Protein 6SLL (pdb70)

Nearest PDB structures (foldseek):
  6sll-assembly1_B  TM=1.001E+00  e=5.882E-36  Paenibacillus sp. Y412MC10
  3d3s-assembly1_A  TM=9.593E-01  e=1.055E-19  Bordetella parapertussis 12822
  3d3s-assembly2_C  TM=9.327E-01  e=5.075E-17  Bordetella parapertussis 12822
  3d3s-assembly1_B  TM=8.999E-01  e=3.516E-17  Bordetella parapertussis 12822
  1mk4-assembly1_B  TM=7.553E-01  e=1.386E-09  Bacillus subtilis

CATH classification: 3.40.630.30

Foldseek 3Di:
DWDKDKDFAALVCLVLVLVQQVQVVPHDHDDSNVSSCCRHVVRLQKMWIDDPHHTFWIWGWHQDPVHRLEIETEDIGGHPVDPPPCPSVVRVVVSCPGPSNPNNQKYKYWDFPVNVVVVCSVVVVLVVLVWDKDKAQAAQQVVDDPPDTDGGTIMIMTGRSDDD/DFDKDKDFAALVCLVLVLVQQVPVVQDDHDDSNVSSCCRHVVRLQKMFIDDPHHTFWIWGWHQDPVHRLEIEIEDIGGHPVDPPPCPSLVRVVVSCPGPSNPNNQKYKYWDFVVNVVVVCSVVVVLVVLVWDKDKAQAAQQVNDDPDDTDGGTIMIITGRSDDDDD

Solvent-accessible surface area: 15896 Å² total

Radius of gyration: 20.1 Å; Cα contacts (8 Å, |Δi|>4): 698; chains: 2; bounding box: 49×56×55 Å

B-factor: mean 18.59, std 10.63, range [7.38, 117.19]

Secondary structure (DSSP, 8-state):
-PPPEEE---GGGHHHHHHHHHHHSSS----HHHHHHHHHHSGGG-EEEEETTEEEEEEEEEE-SS-TTEEEEEEEEE-GGGTTSSHHHHHHHHHHTSGGGTT--EEEEE--TT-HHHHHHHHHHHHHHT--EEEEEEE-GGGSPTT-----EEEEEE--S---/----EEE---GGGHHHHHHHHHHHSSS----HHHHHHHHHHSGGG-EEEEETTEEEEEEEEEE-SSSTTEEEEEEEEE-GGGTTSSHHHHHHHHHHHSGGGTT--EEEEE--TT-HHHHHHHHHHHHHHT--EEEEEEE-GGGSPTTS----EEEEEE--SS----

Sequence (330 aa):
GTEVVYRRPEARDGTRVWELIIRDTGSLDDLNSPYCYMLLGDYFNNDTCMMIAEHEGDIVGFIISAFRSPRNPETLFVWQVAVASSHRRQGIAKKAMLTGLMNQKACHGVRRFIETTVSPSSNNMASSRRLFLGYAEEKSIIPSTVTVGYGAEMFPDGTTHEEDEPLFVIGPFFNDGTEVVYRRRPEARDGTRVWELIRRDTGSLDDLNSPYCYMLLGDDYFNNDTCMMIAEHEGDIVGFISAFRSPRNPETLFVWQVAVASSSHRRQGIAKAMLTGLMNQKACHGVRRFIETTVSSPSNMMASSRRLFLGYAEEKSIIPSTVTVGYGAEMFPDGTTTHEDEPLFVIGPFFNDIG

Organism: Geobacillus sp. (strain Y412MC10) (NCBI:txid481743)

Structure (mmCIF, N/CA/C/O backbone):
data_6SLL
#
_entry.id   6SLL
#
_cell.length_a   151.048
_cell.length_b   151.048
_cell.length_c   46.172
_cell.angle_alpha   90.000
_cell.angle_beta   90.000
_cell.angle_gamma   120.000
#
_symmetry.space_group_name_H-M   'H 3'
#
loop_
_entity.id
_entity.type
_entity.pdbx_description
1 polymer 'L-2,4-diaminobutyric acid acetyltransferase'
2 non-polymer 'COENZYME A'
3 non-polymer '2,4-DIAMINOBUTYRIC ACID'
4 non-polymer 'MAGNESIUM ION'
5 water water
#
loop_
_atom_site.group_PDB
_atom_site.id
_atom_site.type_symbol
_atom_site.label_atom_id
_atom_site.label_alt_id
_atom_site.label_comp_id
_atom_site.label_asym_id
_atom_site.label_entity_id
_atom_site.label_seq_id
_atom_site.pdbx_PDB_ins_code
_atom_site.Cartn_x
_atom_site.Cartn_y
_atom_site.Cartn_z
_atom_site.occupancy
_atom_site.B_iso_or_equiv
_atom_site.auth_seq_id
_atom_site.auth_comp_id
_atom_site.auth_asym_id
_atom_site.auth_atom_id
_atom_site.pdbx_PDB_model_num
ATOM 1 N N . GLY A 1 16 ? 96.488 108.382 -31.558 1.00 56.44 6 GLY A N 1
ATOM 2 C CA . GLY A 1 16 ? 95.832 109.644 -31.081 1.00 36.54 6 GLY A CA 1
ATOM 3 C C . GLY A 1 16 ? 96.829 110.696 -30.848 1.00 46.66 6 GLY A C 1
ATOM 4 O O . GLY A 1 16 ? 98.023 110.505 -31.147 1.00 52.86 6 GLY A O 1
ATOM 5 N N . THR A 1 17 ? 96.439 111.796 -30.267 1.00 33.91 7 THR A N 1
ATOM 6 C CA . THR A 1 17 ? 97.339 112.985 -30.296 1.00 25.76 7 THR A CA 1
ATOM 7 C C . THR A 1 17 ? 98.033 112.999 -28.933 1.00 21.74 7 THR A C 1
ATOM 8 O O . THR A 1 17 ? 97.396 112.799 -27.922 1.00 26.07 7 THR A O 1
ATOM 12 N N . GLU A 1 18 ? 99.310 113.222 -28.953 1.00 23.52 8 GLU A N 1
ATOM 13 C CA . GLU A 1 18 ? 100.065 113.233 -27.734 1.00 20.99 8 GLU A CA 1
ATOM 14 C C . GLU A 1 18 ? 99.678 114.468 -26.843 1.00 18.79 8 GLU A C 1
ATOM 15 O O . GLU A 1 18 ? 99.392 115.590 -27.363 1.00 19.61 8 GLU A O 1
ATOM 21 N N . VAL A 1 19 ? 99.669 114.217 -25.563 1.00 17.80 9 VAL A N 1
ATOM 22 C CA . VAL A 1 19 ? 99.610 115.328 -24.575 1.00 16.01 9 VAL A CA 1
ATOM 23 C C . VAL A 1 19 ? 100.900 116.072 -24.678 1.00 15.15 9 VAL A C 1
ATOM 24 O O . VAL A 1 19 ? 101.963 115.509 -24.783 1.00 18.71 9 VAL A O 1
ATOM 28 N N . VAL A 1 20 ? 100.827 117.422 -24.593 1.00 15.54 10 VAL A N 1
ATOM 29 C CA . VAL A 1 20 ? 101.970 118.283 -24.634 1.00 14.66 10 VAL A CA 1
ATOM 30 C C . VAL A 1 20 ? 102.015 119.071 -23.323 1.00 13.02 10 VAL A C 1
ATOM 31 O O . VAL A 1 20 ? 101.021 119.419 -22.731 1.00 14.77 10 VAL A O 1
ATOM 35 N N . TYR A 1 21 ? 103.268 119.382 -22.965 1.00 12.85 11 TYR A N 1
ATOM 36 C CA . TYR A 1 21 ? 103.565 119.945 -21.612 1.00 12.53 11 TYR A CA 1
ATOM 37 C C . TYR A 1 21 ? 104.296 121.280 -21.772 1.00 13.15 11 TYR A C 1
ATOM 38 O O . TYR A 1 21 ? 105.153 121.367 -22.679 1.00 14.86 11 TYR A O 1
ATOM 47 N N . ARG A 1 22 ? 104.047 122.244 -20.927 1.00 11.96 12 ARG A N 1
ATOM 48 C CA . ARG A 1 22 ? 104.692 123.520 -21.007 1.00 12.61 12 ARG A CA 1
ATOM 49 C C . ARG A 1 22 ? 104.553 124.232 -19.641 1.00 12.37 12 ARG A C 1
ATOM 50 O O . ARG A 1 22 ? 103.642 123.919 -18.858 1.00 12.92 12 ARG A O 1
ATOM 58 N N . ARG A 1 23 ? 105.358 125.260 -19.413 1.00 13.28 13 ARG A N 1
ATOM 59 C CA . ARG A 1 23 ? 105.127 126.171 -18.308 1.00 13.37 13 ARG A CA 1
ATOM 60 C C . ARG A 1 23 ? 103.882 126.970 -18.509 1.00 13.84 13 ARG A C 1
ATOM 61 O O . ARG A 1 23 ? 103.612 127.410 -19.660 1.00 14.77 13 ARG A O 1
ATOM 69 N N . PRO A 1 24 ? 103.155 127.318 -17.469 1.00 12.72 14 PRO A N 1
ATOM 70 C CA . PRO A 1 24 ? 102.060 128.250 -17.622 1.00 13.11 14 PRO A CA 1
ATOM 71 C C . PRO A 1 24 ? 102.557 129.688 -17.825 1.00 12.77 14 PRO A C 1
ATOM 72 O O . PRO A 1 24 ? 103.726 129.993 -17.580 1.00 13.86 14 PRO A O 1
ATOM 76 N N . GLU A 1 25 ? 101.623 130.516 -18.242 1.00 12.05 15 GLU A N 1
ATOM 77 C CA . GLU A 1 25 ? 101.779 131.942 -18.329 1.00 12.98 15 GLU A CA 1
ATOM 78 C C . GLU A 1 25 ? 100.617 132.626 -17.609 1.00 11.78 15 GLU A C 1
ATOM 79 O O . GLU A 1 25 ? 99.610 131.989 -17.356 1.00 11.86 15 GLU A O 1
ATOM 85 N N . ALA A 1 26 ? 100.754 133.960 -17.356 1.00 12.39 16 ALA A N 1
ATOM 86 C CA . ALA A 1 26 ? 99.637 134.639 -16.700 1.00 12.18 16 ALA A CA 1
ATOM 87 C C . ALA A 1 26 ? 98.321 134.423 -17.426 1.00 11.97 16 ALA A C 1
ATOM 88 O O . ALA A 1 26 ? 97.275 134.317 -16.828 1.00 13.15 16 ALA A O 1
ATOM 90 N N . ARG A 1 27 ? 98.404 134.458 -18.781 1.00 13.07 17 ARG A N 1
ATOM 91 C CA . ARG A 1 27 ? 97.144 134.326 -19.563 1.00 15.56 17 ARG A CA 1
ATOM 92 C C . ARG A 1 27 ? 96.449 133.004 -19.425 1.00 12.64 17 ARG A C 1
ATOM 93 O O . ARG A 1 27 ? 95.322 132.928 -19.826 1.00 15.02 17 ARG A O 1
ATOM 101 N N . ASP A 1 28 ? 97.141 132.024 -18.862 1.00 11.97 18 ASP A N 1
ATOM 102 C CA . ASP A 1 28 ? 96.488 130.743 -18.599 1.00 11.60 18 ASP A CA 1
ATOM 103 C C . ASP A 1 28 ? 95.635 130.740 -17.307 1.00 11.37 18 ASP A C 1
ATOM 104 O O . ASP A 1 28 ? 95.002 129.734 -17.012 1.00 11.94 18 ASP A O 1
ATOM 109 N N . GLY A 1 29 ? 95.670 131.865 -16.554 1.00 11.71 19 GLY A N 1
ATOM 110 C CA . GLY A 1 29 ? 95.056 131.818 -15.225 1.00 11.79 19 GLY A CA 1
ATOM 111 C C . GLY A 1 29 ? 93.577 131.370 -15.246 1.00 11.53 19 GLY A C 1
ATOM 112 O O . GLY A 1 29 ? 93.208 130.549 -14.427 1.00 11.87 19 GLY A O 1
ATOM 113 N N . THR A 1 30 ? 92.780 131.939 -16.163 1.00 11.89 20 THR A N 1
ATOM 114 C CA . THR A 1 30 ? 91.353 131.561 -16.202 1.00 11.98 20 THR A CA 1
ATOM 115 C C . THR A 1 30 ? 91.206 130.101 -16.513 1.00 12.03 20 THR A C 1
ATOM 116 O O . THR A 1 30 ? 90.353 129.448 -15.881 1.00 12.81 20 THR A O 1
ATOM 120 N N . ARG A 1 31 ? 91.865 129.613 -17.546 1.00 12.53 21 ARG A N 1
ATOM 121 C CA . ARG A 1 31 ? 91.695 128.224 -17.911 1.00 12.61 21 ARG A CA 1
ATOM 122 C C . ARG A 1 31 ? 92.179 127.228 -16.834 1.00 12.03 21 ARG A C 1
ATOM 123 O O . ARG A 1 31 ? 91.582 126.151 -16.632 1.00 12.77 21 ARG A O 1
ATOM 131 N N . VAL A 1 32 ? 93.246 127.607 -16.163 1.00 10.84 22 VAL A N 1
ATOM 132 C CA . VAL A 1 32 ? 93.691 126.800 -15.004 1.00 9.99 22 VAL A CA 1
ATOM 133 C C . VAL A 1 32 ? 92.659 126.860 -13.858 1.00 10.88 22 VAL A C 1
ATOM 134 O O . VAL A 1 32 ? 92.317 125.799 -13.295 1.00 11.33 22 VAL A O 1
ATOM 138 N N . TRP A 1 33 ? 92.150 128.060 -13.581 1.00 10.28 23 TRP A N 1
ATOM 139 C CA . TRP A 1 33 ? 91.099 128.181 -12.560 1.00 10.28 23 TRP A CA 1
ATOM 140 C C . TRP A 1 33 ? 89.943 127.249 -12.885 1.00 11.18 23 TRP A C 1
ATOM 141 O O . TRP A 1 33 ? 89.371 126.572 -12.018 1.00 11.90 23 TRP A O 1
ATOM 152 N N . GLU A 1 34 ? 89.507 127.289 -14.163 1.00 11.73 24 GLU A N 1
ATOM 153 C CA . GLU A 1 34 ? 88.381 126.436 -14.555 1.00 12.99 24 GLU A CA 1
ATOM 154 C C . GLU A 1 34 ? 88.694 124.932 -14.394 1.00 13.41 24 GLU A C 1
ATOM 155 O O . GLU A 1 34 ? 87.836 124.194 -13.941 1.00 15.02 24 GLU A O 1
ATOM 161 N N . LEU A 1 35 ? 89.909 124.508 -14.709 1.00 11.88 25 LEU A N 1
ATOM 162 C CA . LEU A 1 35 ? 90.319 123.125 -14.485 1.00 12.88 25 LEU A CA 1
ATOM 163 C C . LEU A 1 35 ? 90.224 122.787 -13.037 1.00 13.41 25 LEU A C 1
ATOM 164 O O . LEU A 1 35 ? 89.636 121.746 -12.641 1.00 13.72 25 LEU A O 1
ATOM 169 N N . ILE A 1 36 ? 90.737 123.632 -12.141 1.00 12.26 26 ILE A N 1
ATOM 170 C CA A ILE A 1 36 ? 90.686 123.318 -10.733 0.50 12.48 26 ILE A CA 1
ATOM 171 C CA B ILE A 1 36 ? 90.700 123.451 -10.677 0.50 11.54 26 ILE A CA 1
ATOM 172 C C . ILE A 1 36 ? 89.244 123.326 -10.207 1.00 12.33 26 ILE A C 1
ATOM 173 O O . ILE A 1 36 ? 88.843 122.443 -9.460 1.00 13.87 26 ILE A O 1
ATOM 182 N N . ARG A 1 37 ? 88.450 124.325 -10.625 1.00 12.27 27 ARG A N 1
ATOM 183 C CA . ARG A 1 37 ? 87.042 124.393 -10.260 1.00 13.27 27 ARG A CA 1
ATOM 184 C C . ARG A 1 37 ? 86.335 123.131 -10.630 1.00 14.43 27 ARG A C 1
ATOM 185 O O . ARG A 1 37 ? 85.553 122.560 -9.840 1.00 15.77 27 ARG A O 1
ATOM 193 N N . ASP A 1 38 ? 86.582 122.675 -11.841 1.00 14.98 28 ASP A N 1
ATOM 194 C CA . ASP A 1 38 ? 85.810 121.585 -12.419 1.00 17.27 28 ASP A CA 1
ATOM 195 C C . ASP A 1 38 ? 86.105 120.281 -11.794 1.00 17.98 28 ASP A C 1
ATOM 196 O O . ASP A 1 38 ? 85.314 119.351 -11.911 1.00 20.68 28 ASP A O 1
ATOM 201 N N . THR A 1 39 ? 87.230 120.115 -11.125 1.00 16.75 29 THR A N 1
ATOM 202 C CA . THR A 1 39 ? 87.514 118.954 -10.318 1.00 18.78 29 THR A CA 1
ATOM 203 C C . THR A 1 39 ? 86.478 118.782 -9.222 1.00 18.30 29 THR A C 1
ATOM 204 O O . THR A 1 39 ? 86.246 117.644 -8.770 1.00 20.80 29 THR A O 1
ATOM 208 N N . GLY A 1 40 ? 85.941 119.890 -8.726 1.00 18.21 30 GLY A N 1
ATOM 209 C CA . GLY A 1 40 ? 85.004 119.886 -7.569 1.00 19.27 30 GLY A CA 1
ATOM 210 C C . GLY A 1 40 ? 85.604 119.403 -6.294 1.00 21.37 30 GLY A C 1
ATOM 211 O O . GLY A 1 40 ? 84.857 119.053 -5.422 1.00 25.94 30 GLY A O 1
ATOM 212 N N . SER A 1 41 ? 86.882 119.184 -6.230 1.00 18.85 31 SER A N 1
ATOM 213 C CA . SER A 1 41 ? 87.527 118.532 -5.106 1.00 18.43 31 SER A CA 1
ATOM 214 C C . SER A 1 41 ? 88.866 119.168 -4.643 1.00 19.78 31 SER A C 1
ATOM 215 O O . SER A 1 41 ? 89.574 118.530 -3.875 1.00 24.31 31 SER A O 1
ATOM 218 N N . LEU A 1 42 ? 89.353 120.176 -5.190 1.00 16.85 32 LEU A N 1
ATOM 219 C CA . LEU A 1 42 ? 90.496 120.972 -4.766 1.00 14.36 32 LEU A CA 1
ATOM 220 C C . LEU A 1 42 ? 89.929 122.201 -4.199 1.00 13.12 32 LEU A C 1
ATOM 221 O O . LEU A 1 42 ? 88.883 122.702 -4.533 1.00 17.95 32 LEU A O 1
ATOM 226 N N A ASP A 1 43 ? 90.746 122.801 -3.338 0.53 12.06 33 ASP A N 1
ATOM 227 N N B ASP A 1 43 ? 90.733 122.855 -3.355 0.47 11.68 33 ASP A N 1
ATOM 228 C CA A ASP A 1 43 ? 90.433 124.137 -2.753 0.53 11.56 33 ASP A CA 1
ATOM 229 C CA B ASP A 1 43 ? 90.297 124.163 -2.771 0.47 11.61 33 ASP A CA 1
ATOM 230 C C A ASP A 1 43 ? 90.556 125.148 -3.892 0.53 11.95 33 ASP A C 1
ATOM 231 C C B ASP A 1 43 ? 90.603 125.324 -3.693 0.47 11.98 33 ASP A C 1
ATOM 232 O O A ASP A 1 43 ? 91.624 125.277 -4.464 0.53 14.69 33 ASP A O 1
ATOM 233 O O B ASP A 1 43 ? 91.790 125.717 -3.916 0.47 11.13 33 ASP A O 1
ATOM 242 N N . LEU A 1 44 ? 89.541 125.833 -4.258 1.00 10.76 34 LEU A N 1
ATOM 243 C CA . LEU A 1 44 ? 89.625 126.694 -5.390 1.00 11.08 34 LEU A CA 1
ATOM 244 C C . LEU A 1 44 ? 90.134 128.071 -4.934 1.00 10.70 34 LEU A C 1
ATOM 245 O O . LEU A 1 44 ? 89.504 128.720 -4.076 1.00 12.71 34 LEU A O 1
ATOM 250 N N . ASN A 1 45 ? 91.204 128.564 -5.513 1.00 9.98 35 ASN A N 1
ATOM 251 C CA . ASN A 1 45 ? 91.661 129.942 -5.294 1.00 8.98 35 ASN A CA 1
ATOM 252 C C . ASN A 1 45 ? 91.075 130.879 -6.332 1.00 9.64 35 ASN A C 1
ATOM 253 O O . ASN A 1 45 ? 90.358 130.428 -7.224 1.00 10.76 35 ASN A O 1
ATOM 258 N N . SER A 1 46 ? 91.357 132.163 -6.191 1.00 9.88 36 SER A N 1
ATOM 259 C CA . SER A 1 46 ? 90.859 133.113 -7.162 1.00 10.14 36 SER A CA 1
ATOM 260 C C . SER A 1 46 ? 91.470 132.955 -8.509 1.00 9.95 36 SER A C 1
ATOM 261 O O . SER A 1 46 ? 92.643 132.499 -8.638 1.00 9.81 36 SER A O 1
ATOM 264 N N . PRO A 1 47 ? 90.836 133.403 -9.617 1.00 9.49 37 PRO A N 1
ATOM 265 C CA . PRO A 1 47 ? 91.491 133.441 -10.885 1.00 9.59 37 PRO A CA 1
ATOM 266 C C . PRO A 1 47 ? 92.811 134.225 -10.852 1.00 10.15 37 PRO A C 1
ATOM 267 O O . PRO A 1 47 ? 93.842 133.779 -11.433 1.00 9.96 37 PRO A O 1
ATOM 271 N N . TYR A 1 48 ? 92.840 135.324 -10.126 1.00 9.65 38 TYR A N 1
ATOM 272 C CA . TYR A 1 48 ? 94.035 136.114 -9.971 1.00 9.79 38 TYR A CA 1
ATOM 273 C C . TYR A 1 48 ? 95.168 135.331 -9.413 1.00 9.23 38 TYR A C 1
ATOM 274 O O . TYR A 1 48 ? 96.316 135.472 -9.853 1.00 9.92 38 TYR A O 1
ATOM 283 N N . CYS A 1 49 ? 94.914 134.453 -8.439 1.00 9.31 39 CYS A N 1
ATOM 284 C CA . CYS A 1 49 ? 95.987 133.588 -7.901 1.00 9.19 39 CYS A CA 1
ATOM 285 C C . CYS A 1 49 ? 96.634 132.817 -9.005 1.00 8.70 39 CYS A C 1
ATOM 286 O O . CYS A 1 49 ? 97.870 132.659 -9.062 1.00 9.19 39 CYS A O 1
ATOM 289 N N . TYR A 1 50 ? 95.860 132.195 -9.906 1.00 8.71 40 TYR A N 1
ATOM 290 C CA . TYR A 1 50 ? 96.447 131.379 -10.978 1.00 9.34 40 TYR A CA 1
ATOM 291 C C . TYR A 1 50 ? 97.158 132.249 -11.986 1.00 9.62 40 TYR A C 1
ATOM 292 O O . TYR A 1 50 ? 98.151 131.754 -12.571 1.00 9.92 40 TYR A O 1
ATOM 301 N N . MET A 1 51 ? 96.742 133.481 -12.188 1.00 8.92 41 MET A N 1
ATOM 302 C CA . MET A 1 51 ? 97.535 134.405 -12.997 1.00 9.56 41 MET A CA 1
ATOM 303 C C . MET A 1 51 ? 98.891 134.684 -12.375 1.00 9.52 41 MET A C 1
ATOM 304 O O . MET A 1 51 ? 99.915 134.662 -13.051 1.00 9.69 41 MET A O 1
ATOM 309 N N . LEU A 1 52 ? 98.941 134.868 -11.054 1.00 9.92 42 LEU A N 1
ATOM 310 C CA . LEU A 1 52 ? 100.212 135.099 -10.359 1.00 10.18 42 LEU A CA 1
ATOM 311 C C . LEU A 1 52 ? 101.049 133.891 -10.488 1.00 10.45 42 LEU A C 1
ATOM 312 O O . LEU A 1 52 ? 102.293 134.024 -10.654 1.00 10.88 42 LEU A O 1
ATOM 317 N N . LEU A 1 53 ? 100.541 132.701 -10.364 1.00 9.78 43 LEU A N 1
ATOM 318 C CA . LEU A 1 53 ? 101.352 131.505 -10.519 1.00 10.32 43 LEU A CA 1
ATOM 319 C C . LEU A 1 53 ? 101.960 131.448 -11.872 1.00 10.01 43 LEU A C 1
ATOM 320 O O . LEU A 1 53 ? 103.150 131.140 -12.051 1.00 12.04 43 LEU A O 1
ATOM 325 N N . GLY A 1 54 ? 101.190 131.750 -12.922 1.00 9.56 44 GLY A N 1
ATOM 326 C CA . GLY A 1 54 ? 101.710 131.781 -14.271 1.00 10.23 44 GLY A CA 1
ATOM 327 C C . GLY A 1 54 ? 102.681 132.902 -14.529 1.00 10.15 44 GLY A C 1
ATOM 328 O O . GLY A 1 54 ? 103.457 132.771 -15.476 1.00 13.28 44 GLY A O 1
ATOM 329 N N . ASP A 1 55 ? 102.625 133.971 -13.789 1.00 10.22 45 ASP A N 1
ATOM 330 C CA . ASP A 1 55 ? 103.508 135.098 -13.956 1.00 10.52 45 ASP A CA 1
ATOM 331 C C . ASP A 1 55 ? 104.777 134.947 -13.182 1.00 10.81 45 ASP A C 1
ATOM 332 O O . ASP A 1 55 ? 105.856 134.729 -13.706 1.00 16.69 45 ASP A O 1
ATOM 337 N N . TYR A 1 56 ? 104.705 134.928 -11.885 1.00 9.41 46 TYR A N 1
ATOM 338 C CA . TYR A 1 56 ? 105.843 134.945 -10.977 1.00 8.93 46 TYR A CA 1
ATOM 339 C C . TYR A 1 56 ? 106.432 133.567 -10.687 1.00 9.29 46 TYR A C 1
ATOM 340 O O . TYR A 1 56 ? 107.635 133.507 -10.356 1.00 10.22 46 TYR A O 1
ATOM 349 N N . PHE A 1 57 ? 105.614 132.522 -10.709 1.00 8.75 47 PHE A N 1
ATOM 350 C CA . PHE A 1 57 ? 106.034 131.163 -10.278 1.00 8.93 47 PHE A CA 1
ATOM 351 C C . PHE A 1 57 ? 106.161 130.198 -11.405 1.00 8.87 47 PHE A C 1
ATOM 352 O O . PHE A 1 57 ? 106.273 129.003 -11.171 1.00 10.42 47 PHE A O 1
ATOM 360 N N . ASN A 1 58 ? 106.132 130.659 -12.682 1.00 9.70 48 ASN A N 1
ATOM 361 C CA A ASN A 1 58 ? 105.935 129.706 -13.782 0.50 10.62 48 ASN A CA 1
ATOM 362 C CA B ASN A 1 58 ? 105.904 129.658 -13.732 0.50 10.78 48 ASN A CA 1
ATOM 363 C C . ASN A 1 58 ? 107.063 128.723 -13.936 1.00 10.50 48 ASN A C 1
ATOM 364 O O . ASN A 1 58 ? 106.863 127.608 -14.434 1.00 11.79 48 ASN A O 1
ATOM 373 N N . ASP A 1 59 ? 108.252 129.097 -13.470 1.00 9.85 49 ASP A N 1
ATOM 374 C CA . ASP A 1 59 ? 109.372 128.211 -13.608 1.00 11.14 49 ASP A CA 1
ATOM 375 C C . ASP A 1 59 ? 109.269 126.952 -12.824 1.00 10.34 49 ASP A C 1
ATOM 376 O O . ASP A 1 59 ? 109.919 125.960 -13.161 1.00 12.07 49 ASP A O 1
ATOM 381 N N . THR A 1 60 ? 108.390 126.917 -11.811 1.00 9.47 50 THR A N 1
ATOM 382 C CA . THR A 1 60 ? 108.131 125.761 -10.971 1.00 9.87 50 THR A CA 1
ATOM 383 C C . THR A 1 60 ? 106.693 125.275 -11.067 1.00 9.47 50 THR A C 1
ATOM 384 O O . THR A 1 60 ? 106.236 124.578 -10.176 1.00 10.71 50 THR A O 1
ATOM 388 N N . CYS A 1 61 ? 106.030 125.583 -12.193 1.00 9.90 51 CYS A N 1
ATOM 389 C CA . CYS A 1 61 ? 104.697 125.067 -12.456 1.00 9.53 51 CYS A CA 1
ATOM 390 C C . CYS A 1 61 ? 104.618 124.355 -13.799 1.00 10.03 51 CYS A C 1
ATOM 391 O O . CYS A 1 61 ? 105.617 124.429 -14.575 1.00 11.26 51 CYS A O 1
ATOM 394 N N A MET A 1 62 ? 103.464 123.849 -14.144 0.50 9.63 52 MET A N 1
ATOM 395 N N B MET A 1 62 ? 103.616 123.536 -14.039 0.50 8.65 52 MET A N 1
ATOM 396 C CA A MET A 1 62 ? 103.341 123.145 -15.404 0.50 10.79 52 MET A CA 1
ATOM 397 C CA B MET A 1 62 ? 103.486 122.706 -15.256 0.50 9.37 52 MET A CA 1
ATOM 398 C C A MET A 1 62 ? 101.929 122.951 -15.759 0.50 9.71 52 MET A C 1
ATOM 399 C C B MET A 1 62 ? 102.024 122.787 -15.742 0.50 9.36 52 MET A C 1
ATOM 400 O O A MET A 1 62 ? 101.048 122.826 -14.935 0.50 11.29 52 MET A O 1
ATOM 401 O O B MET A 1 62 ? 101.136 122.759 -14.926 0.50 10.96 52 MET A O 1
ATOM 410 N N . ILE A 1 63 ? 101.803 122.877 -17.073 1.00 11.60 53 ILE A N 1
ATOM 411 C CA . ILE A 1 63 ? 100.503 122.585 -17.733 1.00 11.13 53 ILE A CA 1
ATOM 412 C C . ILE A 1 63 ? 100.661 121.402 -18.697 1.00 11.60 53 ILE A C 1
ATOM 413 O O . ILE A 1 63 ? 101.723 121.213 -19.302 1.00 12.49 53 ILE A O 1
ATOM 418 N N . ALA A 1 64 ? 99.583 120.634 -18.747 1.00 10.85 54 ALA A N 1
ATOM 419 C CA . ALA A 1 64 ? 99.408 119.631 -19.793 1.00 11.62 54 ALA A CA 1
ATOM 420 C C . ALA A 1 64 ? 98.190 119.998 -20.589 1.00 11.83 54 ALA A C 1
ATOM 421 O O . ALA A 1 64 ? 97.135 120.350 -20.095 1.00 12.73 54 ALA A O 1
ATOM 423 N N . GLU A 1 65 ? 98.355 119.826 -21.931 1.00 12.21 55 GLU A N 1
ATOM 424 C CA . GLU A 1 65 ? 97.277 120.115 -22.900 1.00 13.53 55 GLU A CA 1
ATOM 425 C C . GLU A 1 65 ? 97.088 118.927 -23.884 1.00 13.59 55 GLU A C 1
ATOM 426 O O . GLU A 1 65 ? 98.066 118.247 -24.211 1.00 15.34 55 GLU A O 1
ATOM 432 N N . HIS A 1 66 ? 95.840 118.778 -24.235 1.00 14.58 56 HIS A N 1
ATOM 433 C CA . HIS A 1 66 ? 95.531 117.700 -25.258 1.00 15.81 56 HIS A CA 1
ATOM 434 C C . HIS A 1 66 ? 94.503 118.289 -26.144 1.00 15.35 56 HIS A C 1
ATOM 435 O O . HIS A 1 66 ? 93.402 118.746 -25.736 1.00 16.03 56 HIS A O 1
ATOM 442 N N . GLU A 1 67 ? 94.802 118.276 -27.471 1.00 15.24 57 GLU A N 1
ATOM 443 C CA . GLU A 1 67 ? 93.925 118.747 -28.510 1.00 16.91 57 GLU A CA 1
ATOM 444 C C . GLU A 1 67 ? 93.302 120.172 -28.167 1.00 17.71 57 GLU A C 1
ATOM 445 O O . GLU A 1 67 ? 92.172 120.420 -28.371 1.00 20.04 57 GLU A O 1
ATOM 451 N N . GLY A 1 68 ? 94.164 120.987 -27.605 1.00 17.10 58 GLY A N 1
ATOM 452 C CA . GLY A 1 68 ? 93.918 122.354 -27.347 1.00 20.25 58 GLY A CA 1
ATOM 453 C C . GLY A 1 68 ? 93.331 122.591 -26.048 1.00 20.29 58 GLY A C 1
ATOM 454 O O . GLY A 1 68 ? 93.071 123.762 -25.723 1.00 27.09 58 GLY A O 1
ATOM 455 N N . ASP A 1 69 ? 92.981 121.604 -25.250 1.00 17.69 59 ASP A N 1
ATOM 456 C CA . ASP A 1 69 ? 92.388 121.828 -23.949 1.00 18.02 59 ASP A CA 1
ATOM 457 C C . ASP A 1 69 ? 93.448 121.659 -22.850 1.00 14.58 59 ASP A C 1
ATOM 458 O O . ASP A 1 69 ? 94.245 120.724 -22.940 1.00 15.30 59 ASP A O 1
ATOM 463 N N . ILE A 1 70 ? 93.405 122.487 -21.826 1.00 15.26 60 ILE A N 1
ATOM 464 C CA . ILE A 1 70 ? 94.241 122.257 -20.623 1.00 14.44 60 ILE A CA 1
ATOM 465 C C . ILE A 1 70 ? 93.648 121.052 -19.918 1.00 14.84 60 ILE A C 1
ATOM 466 O O . ILE A 1 70 ? 92.453 121.070 -19.555 1.00 19.19 60 ILE A O 1
ATOM 471 N N . VAL A 1 71 ? 94.406 120.002 -19.723 1.00 13.44 61 VAL A N 1
ATOM 472 C CA . VAL A 1 71 ? 93.968 118.762 -19.031 1.00 13.56 61 VAL A CA 1
ATOM 473 C C . VAL A 1 71 ? 94.761 118.518 -17.766 1.00 13.49 61 VAL A C 1
ATOM 474 O O . VAL A 1 71 ? 94.393 117.595 -17.037 1.00 14.58 61 VAL A O 1
ATOM 478 N N . GLY A 1 72 ? 95.840 119.269 -17.495 1.00 12.00 62 GLY A N 1
ATOM 479 C CA . GLY A 1 72 ? 96.604 119.069 -16.260 1.00 11.27 62 GLY A CA 1
ATOM 480 C C . GLY A 1 72 ? 97.275 120.310 -15.819 1.00 10.32 62 GLY A C 1
ATOM 481 O O . GLY A 1 72 ? 97.638 121.164 -16.666 1.00 11.35 62 GLY A O 1
ATOM 482 N N . PHE A 1 73 ? 97.517 120.416 -14.515 1.00 10.15 63 PHE A N 1
ATOM 483 C CA . PHE A 1 73 ? 98.230 121.560 -13.940 1.00 9.77 63 PHE A CA 1
ATOM 484 C C . PHE A 1 73 ? 98.932 121.107 -12.687 1.00 9.12 63 PHE A C 1
ATOM 485 O O . PHE A 1 73 ? 98.361 120.347 -11.895 1.00 9.99 63 PHE A O 1
ATOM 493 N N A ILE A 1 74 ? 100.077 121.734 -12.403 0.37 8.28 64 ILE A N 1
ATOM 494 N N B ILE A 1 74 ? 100.196 121.517 -12.491 0.63 9.16 64 ILE A N 1
ATOM 495 C CA A ILE A 1 74 ? 100.797 121.470 -11.136 0.37 8.68 64 ILE A CA 1
ATOM 496 C CA B ILE A 1 74 ? 100.806 121.560 -11.154 0.63 9.36 64 ILE A CA 1
ATOM 497 C C A ILE A 1 74 ? 101.396 122.793 -10.760 0.37 8.75 64 ILE A C 1
ATOM 498 C C B ILE A 1 74 ? 101.199 122.974 -10.832 0.63 9.14 64 ILE A C 1
ATOM 499 O O A ILE A 1 74 ? 102.155 123.367 -11.568 0.37 7.56 64 ILE A O 1
ATOM 500 O O B ILE A 1 74 ? 101.826 123.704 -11.622 0.63 9.41 64 ILE A O 1
ATOM 509 N N . SER A 1 75 ? 100.953 123.332 -9.591 1.00 9.36 65 SER A N 1
ATOM 510 C CA . SER A 1 75 ? 101.583 124.526 -8.984 1.00 9.55 65 SER A CA 1
ATOM 511 C C . SER A 1 75 ? 102.604 124.114 -7.916 1.00 9.11 65 SER A C 1
ATOM 512 O O . SER A 1 75 ? 102.320 123.219 -7.086 1.00 9.69 65 SER A O 1
ATOM 515 N N . ALA A 1 76 ? 103.725 124.803 -7.890 1.00 8.02 66 ALA A N 1
ATOM 516 C CA . ALA A 1 76 ? 104.754 124.537 -6.901 1.00 8.65 66 ALA A CA 1
ATOM 517 C C . ALA A 1 76 ? 105.638 125.773 -6.801 1.00 8.45 66 ALA A C 1
ATOM 518 O O . ALA A 1 76 ? 105.616 126.648 -7.659 1.00 9.10 66 ALA A O 1
ATOM 520 N N . PHE A 1 77 ? 106.401 125.829 -5.706 1.00 8.68 67 PHE A N 1
ATOM 521 C CA . PHE A 1 77 ? 107.382 126.880 -5.490 1.00 8.92 67 PHE A CA 1
ATOM 522 C C . PHE A 1 77 ? 108.454 126.406 -4.621 1.00 8.78 67 PHE A C 1
ATOM 523 O O . PHE A 1 77 ? 108.238 125.506 -3.779 1.00 9.67 67 PHE A O 1
ATOM 531 N N . ARG A 1 78 ? 109.657 126.937 -4.752 1.00 9.55 68 ARG A N 1
ATOM 532 C CA . ARG A 1 78 ? 110.708 126.617 -3.797 1.00 9.65 68 ARG A CA 1
ATOM 533 C C . ARG A 1 78 ? 110.500 127.433 -2.541 1.00 9.73 68 ARG A C 1
ATOM 534 O O . ARG A 1 78 ? 110.209 128.613 -2.578 1.00 11.62 68 ARG A O 1
ATOM 542 N N . SER A 1 79 ? 110.577 126.791 -1.374 1.00 9.75 69 SER A N 1
ATOM 543 C CA . SER A 1 79 ? 110.315 127.460 -0.097 1.00 9.72 69 SER A CA 1
ATOM 544 C C . SER A 1 79 ? 111.247 128.635 0.072 1.00 10.23 69 SER A C 1
ATOM 545 O O . SER A 1 79 ? 112.466 128.407 0.059 1.00 11.28 69 SER A O 1
ATOM 548 N N . PRO A 1 80 ? 110.767 129.834 0.304 1.00 10.01 70 PRO A N 1
ATOM 549 C CA . PRO A 1 80 ? 111.688 130.975 0.431 1.00 11.66 70 PRO A CA 1
ATOM 550 C C . PRO A 1 80 ? 112.719 130.787 1.493 1.00 12.79 70 PRO A C 1
ATOM 551 O O . PRO A 1 80 ? 113.915 131.099 1.220 1.00 16.27 70 PRO A O 1
ATOM 555 N N . ARG A 1 81 ? 112.412 130.295 2.654 1.00 12.86 71 ARG A N 1
ATOM 556 C CA . ARG A 1 81 ? 113.421 130.086 3.772 1.00 14.73 71 ARG A CA 1
ATOM 557 C C . ARG A 1 81 ? 114.304 128.921 3.527 1.00 15.57 71 ARG A C 1
ATOM 558 O O . ARG A 1 81 ? 115.396 128.867 4.055 1.00 18.18 71 ARG A O 1
ATOM 566 N N . ASN A 1 82 ? 113.810 127.949 2.811 1.00 15.24 72 ASN A N 1
ATOM 567 C CA . ASN A 1 82 ? 114.455 126.620 2.719 1.00 15.31 72 ASN A CA 1
ATOM 568 C C . ASN A 1 82 ? 114.401 126.166 1.251 1.00 13.25 72 ASN A C 1
ATOM 569 O O . ASN A 1 82 ? 113.647 125.319 0.859 1.00 12.58 72 ASN A O 1
ATOM 574 N N . PRO A 1 83 ? 115.219 126.856 0.422 1.00 14.30 73 PRO A N 1
ATOM 575 C CA . PRO A 1 83 ? 115.068 126.696 -0.991 1.00 15.30 73 PRO A CA 1
ATOM 576 C C . PRO A 1 83 ? 115.411 125.303 -1.606 1.00 13.30 73 PRO A C 1
ATOM 577 O O . PRO A 1 83 ? 115.106 125.046 -2.748 1.00 15.05 73 PRO A O 1
ATOM 581 N N . GLU A 1 84 ? 116.010 124.442 -0.801 1.00 13.10 74 GLU A N 1
ATOM 582 C CA . GLU A 1 84 ? 116.169 123.084 -1.181 1.00 13.52 74 GLU A CA 1
ATOM 583 C C . GLU A 1 84 ? 114.871 122.280 -1.142 1.00 12.01 74 GLU A C 1
ATOM 584 O O . GLU A 1 84 ? 114.850 121.115 -1.624 1.00 12.20 74 GLU A O 1
ATOM 590 N N . THR A 1 85 ? 113.820 122.863 -0.600 1.00 10.42 75 THR A N 1
ATOM 591 C CA . THR A 1 85 ? 112.511 122.212 -0.604 1.00 10.76 75 THR A CA 1
ATOM 592 C C . THR A 1 85 ? 111.595 122.835 -1.657 1.00 9.52 75 THR A C 1
ATOM 593 O O . THR A 1 85 ? 111.400 124.040 -1.693 1.00 10.79 75 THR A O 1
ATOM 597 N N . LEU A 1 86 ? 111.040 121.933 -2.503 1.00 10.01 76 LEU A N 1
ATOM 598 C CA . LEU A 1 86 ? 109.953 122.330 -3.434 1.00 9.30 76 LEU A CA 1
ATOM 599 C C . LEU A 1 86 ? 108.628 121.998 -2.766 1.00 9.45 76 LEU A C 1
ATOM 600 O O . LEU A 1 86 ? 108.417 120.814 -2.476 1.00 10.06 76 LEU A O 1
ATOM 605 N N . PHE A 1 87 ? 107.774 122.983 -2.560 1.00 8.79 77 PHE A N 1
ATOM 606 C CA . PHE A 1 87 ? 106.442 122.737 -2.098 1.00 8.84 77 PHE A CA 1
ATOM 607 C C . PHE A 1 87 ? 105.532 122.593 -3.314 1.00 8.59 77 PHE A C 1
ATOM 608 O O . PHE A 1 87 ? 105.431 123.490 -4.134 1.00 9.21 77 PHE A O 1
ATOM 616 N N . VAL A 1 88 ? 104.840 121.432 -3.397 1.00 8.19 78 VAL A N 1
ATOM 617 C CA . VAL A 1 88 ? 103.845 121.181 -4.434 1.00 8.77 78 VAL A CA 1
ATOM 618 C C . VAL A 1 88 ? 102.476 121.501 -3.877 1.00 8.61 78 VAL A C 1
ATOM 619 O O . VAL A 1 88 ? 102.081 120.897 -2.850 1.00 9.17 78 VAL A O 1
ATOM 623 N N . TRP A 1 89 ? 101.849 122.499 -4.420 1.00 8.45 79 TRP A N 1
ATOM 624 C CA . TRP A 1 89 ? 100.595 123.032 -3.925 1.00 8.82 79 TRP A CA 1
ATOM 625 C C . TRP A 1 89 ? 99.383 122.304 -4.454 1.00 9.03 79 TRP A C 1
ATOM 626 O O . TRP A 1 89 ? 98.684 121.640 -3.676 1.00 11.84 79 TRP A O 1
ATOM 637 N N . GLN A 1 90 ? 99.097 122.416 -5.756 1.00 8.51 80 GLN A N 1
ATOM 638 C CA . GLN A 1 90 ? 97.955 121.741 -6.336 1.00 8.63 80 GLN A CA 1
ATOM 639 C C . GLN A 1 90 ? 98.372 120.919 -7.540 1.00 9.62 80 GLN A C 1
AT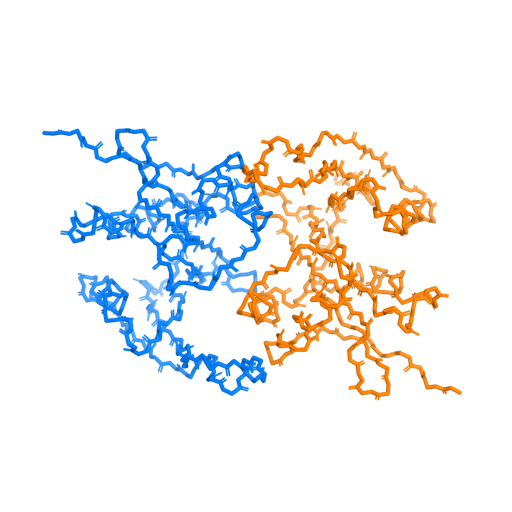OM 640 O O . GLN A 1 90 ? 99.177 121.392 -8.392 1.00 10.64 80 GLN A O 1
ATOM 646 N N . VAL A 1 91 ? 97.822 119.736 -7.677 1.00 9.34 81 VAL A N 1
ATOM 647 C CA . VAL A 1 91 ? 97.952 118.895 -8.852 1.00 9.68 81 VAL A CA 1
ATOM 648 C C . VAL A 1 91 ? 96.559 118.509 -9.332 1.00 10.18 81 VAL A C 1
ATOM 649 O O . VAL A 1 91 ? 95.762 118.007 -8.524 1.00 11.51 81 VAL A O 1
ATOM 653 N N . ALA A 1 92 ? 96.251 118.812 -10.588 1.00 10.29 82 ALA A N 1
ATOM 654 C CA . ALA A 1 92 ? 94.913 118.519 -11.120 1.00 11.24 82 ALA A CA 1
ATOM 655 C C . ALA A 1 92 ? 95.023 117.924 -12.472 1.00 11.01 82 ALA A C 1
ATOM 656 O O . ALA A 1 92 ? 95.795 118.456 -13.325 1.00 10.94 82 ALA A O 1
ATOM 658 N N . VAL A 1 93 ? 94.248 116.881 -12.768 1.00 11.17 83 VAL A N 1
ATOM 659 C CA . VAL A 1 93 ? 94.089 116.310 -14.114 1.00 11.20 83 VAL A CA 1
ATOM 660 C C . VAL A 1 93 ? 92.638 116.183 -14.381 1.00 13.28 83 VAL A C 1
ATOM 661 O O . VAL A 1 93 ? 91.836 115.737 -13.499 1.00 14.71 83 VAL A O 1
ATOM 665 N N . ALA A 1 94 ? 92.198 116.706 -15.524 1.00 13.93 84 ALA A N 1
ATOM 666 C CA . ALA A 1 94 ? 90.744 116.637 -15.917 1.00 15.60 84 ALA A CA 1
ATOM 667 C C . ALA A 1 94 ? 90.278 115.166 -15.875 1.00 14.45 84 ALA A C 1
ATOM 668 O O . ALA A 1 94 ? 90.980 114.239 -16.261 1.00 16.31 84 ALA A O 1
ATOM 670 N N . SER A 1 95 ? 89.066 115.012 -15.399 1.00 19.03 85 SER A N 1
ATOM 671 C CA . SER A 1 95 ? 88.485 113.667 -15.273 1.00 22.23 85 SER A CA 1
ATOM 672 C C . SER A 1 95 ? 88.544 112.781 -16.549 1.00 19.58 85 SER A C 1
ATOM 673 O O . SER A 1 95 ? 88.853 111.649 -16.437 1.00 25.30 85 SER A O 1
ATOM 676 N N . SER A 1 96 ? 88.508 113.486 -17.685 1.00 23.84 86 SER A N 1
ATOM 677 C CA . SER A 1 96 ? 88.619 112.920 -19.086 1.00 25.18 86 SER A CA 1
ATOM 678 C C . SER A 1 96 ? 89.901 112.236 -19.415 1.00 23.22 86 SER A C 1
ATOM 679 O O . SER A 1 96 ? 89.986 111.408 -20.328 1.00 28.20 86 SER A O 1
ATOM 682 N N . HIS A 1 97 ? 90.895 112.657 -18.664 1.00 19.49 87 HIS A N 1
ATOM 683 C CA . HIS A 1 97 ? 92.260 112.331 -18.946 1.00 20.54 87 HIS A CA 1
ATOM 684 C C . HIS A 1 97 ? 93.021 111.689 -17.808 1.00 14.79 87 HIS A C 1
ATOM 685 O O . HIS A 1 97 ? 94.207 111.480 -17.870 1.00 16.43 87 HIS A O 1
ATOM 692 N N . ARG A 1 98 ? 92.268 111.194 -16.781 1.00 17.65 88 ARG A N 1
ATOM 693 C CA . ARG A 1 98 ? 92.896 110.568 -15.646 1.00 16.16 88 ARG A CA 1
ATOM 694 C C . ARG A 1 98 ? 93.373 109.139 -15.876 1.00 17.47 88 ARG A C 1
ATOM 695 O O . ARG A 1 98 ? 92.850 108.467 -16.854 1.00 21.28 88 ARG A O 1
ATOM 703 N N . ARG A 1 99 ? 94.337 108.693 -15.150 1.00 16.53 89 ARG A N 1
ATOM 704 C CA . ARG A 1 99 ? 94.863 107.346 -15.200 1.00 17.03 89 ARG A CA 1
ATOM 705 C C . ARG A 1 99 ? 95.534 107.017 -16.505 1.00 19.15 89 ARG A C 1
ATOM 706 O O . ARG A 1 99 ? 95.571 105.884 -16.982 1.00 20.95 89 ARG A O 1
ATOM 714 N N . GLN A 1 100 ? 96.180 108.034 -17.078 1.00 16.38 90 GLN A N 1
ATOM 715 C CA . GLN A 1 100 ? 97.014 107.948 -18.267 1.00 18.43 90 GLN A CA 1
ATOM 716 C C . GLN A 1 100 ? 98.503 108.331 -18.006 1.00 16.25 90 GLN A C 1
ATOM 717 O O . GLN A 1 100 ? 99.248 108.489 -18.960 1.00 19.09 90 GLN A O 1
ATOM 723 N N . GLY A 1 101 ? 98.822 108.648 -16.764 1.00 15.42 91 GLY A N 1
ATOM 724 C CA . GLY A 1 101 ? 100.161 108.994 -16.420 1.00 15.74 91 GLY A CA 1
ATOM 725 C C . GLY A 1 101 ? 100.460 110.539 -16.587 1.00 13.13 91 GLY A C 1
ATOM 726 O O . GLY A 1 101 ? 101.599 110.868 -16.472 1.00 14.20 91 GLY A O 1
ATOM 727 N N . ILE A 1 102 ? 99.391 111.298 -16.754 1.00 13.37 92 ILE A N 1
ATOM 728 C CA . ILE A 1 102 ? 99.679 112.764 -16.948 1.00 13.03 92 ILE A CA 1
ATOM 729 C C . ILE A 1 102 ? 100.221 113.390 -15.689 1.00 11.08 92 ILE A C 1
ATOM 730 O O . ILE A 1 102 ? 101.185 114.169 -15.727 1.00 11.81 92 ILE A O 1
ATOM 735 N N . ALA A 1 103 ? 99.638 113.077 -14.501 1.00 11.67 93 ALA A N 1
ATOM 736 C CA . ALA A 1 103 ? 100.198 113.633 -13.293 1.00 11.16 93 ALA A CA 1
ATOM 737 C C . ALA A 1 103 ? 101.635 113.216 -13.051 1.00 11.70 93 ALA A C 1
ATOM 738 O O . ALA A 1 103 ? 102.494 114.044 -12.697 1.00 11.68 93 ALA A O 1
ATOM 740 N N . LYS A 1 104 ? 101.928 111.928 -13.276 1.00 12.21 94 LYS A N 1
ATOM 741 C CA A LYS A 1 104 ? 103.347 111.456 -13.129 0.50 13.41 94 LYS A CA 1
ATOM 742 C CA B LYS A 1 104 ? 103.273 111.450 -13.128 0.50 14.04 94 LYS A CA 1
ATOM 743 C C . LYS A 1 104 ? 104.246 112.183 -14.083 1.00 11.83 94 LYS A C 1
ATOM 744 O O . LYS A 1 104 ? 105.393 112.526 -13.713 1.00 13.33 94 LYS A O 1
ATOM 755 N N . ALA A 1 105 ? 103.790 112.384 -15.334 1.00 12.37 95 ALA A N 1
ATOM 756 C CA . ALA A 1 105 ? 104.602 113.040 -16.331 1.00 12.01 95 ALA A CA 1
ATOM 757 C C . ALA A 1 105 ? 104.838 114.507 -15.967 1.00 12.17 95 ALA A C 1
ATOM 758 O O . ALA A 1 105 ? 105.936 115.048 -16.100 1.00 12.73 95 ALA A O 1
ATOM 760 N N . MET A 1 106 ? 103.787 115.156 -15.444 1.00 12.00 96 MET A N 1
ATOM 761 C CA . MET A 1 106 ? 103.959 116.542 -15.008 1.00 12.45 96 MET A CA 1
ATOM 762 C C . MET A 1 106 ? 104.947 116.652 -13.840 1.00 11.68 96 MET A C 1
ATOM 763 O O . MET A 1 106 ? 105.812 117.548 -13.809 1.00 12.67 96 MET A O 1
ATOM 768 N N . LEU A 1 107 ? 104.854 115.724 -12.870 1.00 12.15 97 LEU A N 1
ATOM 769 C CA . LEU A 1 107 ? 105.706 115.792 -11.705 1.00 11.50 97 LEU A CA 1
ATOM 770 C C . LEU A 1 107 ? 107.147 115.499 -12.057 1.00 11.92 97 LEU A C 1
ATOM 771 O O . LEU A 1 107 ? 108.069 116.203 -11.675 1.00 12.15 97 LEU A O 1
ATOM 776 N N . THR A 1 108 ? 107.409 114.381 -12.809 1.00 12.72 98 THR A N 1
ATOM 777 C CA . THR A 1 108 ? 108.768 114.083 -13.159 1.00 13.41 98 THR A CA 1
ATOM 778 C C . THR A 1 108 ? 109.356 115.154 -14.103 1.00 12.18 98 THR A C 1
ATOM 779 O O . THR A 1 108 ? 110.512 115.514 -13.996 1.00 13.32 98 THR A O 1
ATOM 783 N N . GLY A 1 109 ? 108.526 115.664 -15.003 1.00 12.85 99 GLY A N 1
ATOM 784 C CA . GLY A 1 109 ? 108.992 116.768 -15.833 1.00 13.76 99 GLY A CA 1
ATOM 785 C C . GLY A 1 109 ? 109.358 117.979 -15.057 1.00 12.53 99 GLY A C 1
ATOM 786 O O . GLY A 1 109 ? 110.427 118.555 -15.251 1.00 13.24 99 GLY A O 1
ATOM 787 N N . LEU A 1 110 ? 108.501 118.350 -14.071 1.00 11.98 100 LEU A N 1
ATOM 788 C CA . LEU A 1 110 ? 108.746 119.467 -13.248 1.00 10.88 100 LEU A CA 1
ATOM 789 C C . LEU A 1 110 ? 110.069 119.303 -12.482 1.00 11.33 100 LEU A C 1
ATOM 790 O O . LEU A 1 110 ? 110.918 120.244 -12.443 1.00 11.51 100 LEU A O 1
ATOM 795 N N . MET A 1 111 ? 110.283 118.138 -11.910 1.00 10.95 101 MET A N 1
ATOM 796 C CA . MET A 1 111 ? 111.442 117.989 -11.054 1.00 11.18 101 MET A CA 1
ATOM 797 C C . MET A 1 111 ? 112.707 118.037 -11.846 1.00 11.91 101 MET A C 1
ATOM 798 O O . MET A 1 111 ? 113.792 118.328 -11.328 1.00 14.74 101 MET A O 1
ATOM 803 N N . ASN A 1 112 ? 112.665 117.764 -13.157 1.00 11.54 102 ASN A N 1
ATOM 804 C CA . ASN A 1 112 ? 113.821 117.821 -14.077 1.00 12.03 102 ASN A CA 1
ATOM 805 C C . ASN A 1 112 ? 114.028 119.152 -14.720 1.00 12.16 102 ASN A C 1
ATOM 806 O O . ASN A 1 112 ? 114.950 119.262 -15.501 1.00 13.81 102 ASN A O 1
ATOM 811 N N . GLN A 1 113 ? 113.204 120.156 -14.410 1.00 11.85 103 GLN A N 1
ATOM 812 C CA . GLN A 1 113 ? 113.396 121.496 -14.961 1.00 13.52 103 GLN A CA 1
ATOM 813 C C . GLN A 1 113 ? 114.555 122.220 -14.293 1.00 13.43 103 GLN A C 1
ATOM 814 O O . GLN A 1 113 ? 114.877 121.942 -13.127 1.00 12.61 103 GLN A O 1
ATOM 820 N N . LYS A 1 114 ? 115.158 123.144 -15.016 1.00 16.10 104 LYS A N 1
ATOM 821 C CA . LYS A 1 114 ? 116.305 123.899 -14.499 1.00 16.36 104 LYS A CA 1
ATOM 822 C C . LYS A 1 114 ? 116.009 124.497 -13.188 1.00 14.25 104 LYS A C 1
ATOM 823 O O . LYS A 1 114 ? 116.877 124.526 -12.344 1.00 14.93 104 LYS A O 1
ATOM 829 N N . ALA A 1 115 ? 114.798 125.112 -12.997 1.00 14.89 105 ALA A N 1
ATOM 830 C CA . ALA A 1 115 ? 114.518 125.807 -11.811 1.00 16.63 105 ALA A CA 1
ATOM 831 C C . ALA A 1 115 ? 114.443 124.889 -10.631 1.00 14.21 105 ALA A C 1
ATOM 832 O O . ALA A 1 115 ? 114.453 125.368 -9.510 1.00 17.09 105 ALA A O 1
ATOM 834 N N . CYS A 1 116 ? 114.426 123.555 -10.813 1.00 13.06 106 CYS A N 1
ATOM 835 C CA . CYS A 1 116 ? 114.395 122.601 -9.753 1.00 12.25 106 CYS A CA 1
ATOM 836 C C . CYS A 1 116 ? 115.750 121.901 -9.517 1.00 12.82 106 CYS A C 1
ATOM 837 O O . CYS A 1 116 ? 115.859 120.989 -8.707 1.00 13.26 106 CYS A O 1
ATOM 840 N N . HIS A 1 117 ? 116.808 122.389 -10.185 1.00 12.99 107 HIS A N 1
ATOM 841 C CA . HIS A 1 117 ? 118.137 121.818 -9.914 1.00 13.19 107 HIS A CA 1
ATOM 842 C C . HIS A 1 117 ? 118.458 122.151 -8.474 1.00 14.26 107 HIS A C 1
ATOM 843 O O . HIS A 1 117 ? 118.294 123.248 -7.980 1.00 15.59 107 HIS A O 1
ATOM 850 N N . GLY A 1 118 ? 118.991 121.108 -7.806 1.00 13.79 108 GLY A N 1
ATOM 851 C CA . GLY A 1 118 ? 119.362 121.330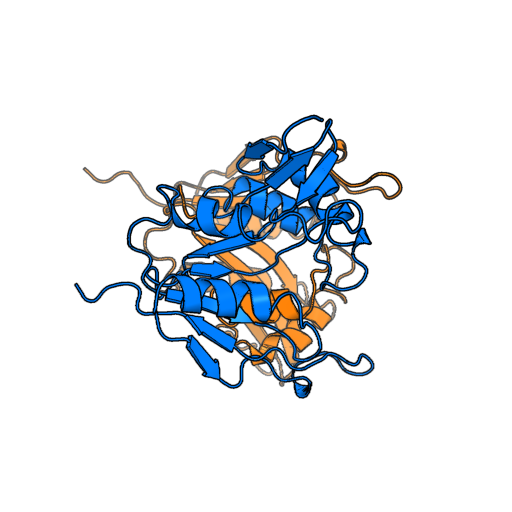 -6.394 1.00 15.79 108 GLY A CA 1
ATOM 852 C C . GLY A 1 118 ? 118.229 121.114 -5.420 1.00 14.00 108 GLY A C 1
ATOM 853 O O . GLY A 1 118 ? 118.521 121.134 -4.193 1.00 15.37 108 GLY A O 1
ATOM 854 N N . VAL A 1 119 ? 117.024 120.835 -5.829 1.00 13.09 109 VAL A N 1
ATOM 855 C CA . VAL A 1 119 ? 115.972 120.516 -4.886 1.00 12.45 109 VAL A CA 1
ATOM 856 C C . VAL A 1 119 ? 116.297 119.165 -4.250 1.00 12.58 109 VAL A C 1
ATOM 857 O O . VAL A 1 119 ? 116.577 118.182 -4.947 1.00 14.34 109 VAL A O 1
ATOM 861 N N A ARG A 1 120 ? 116.240 119.098 -2.929 0.64 11.06 110 ARG A N 1
ATOM 862 N N B ARG A 1 120 ? 116.267 119.147 -2.924 0.36 11.95 110 ARG A N 1
ATOM 863 C CA A ARG A 1 120 ? 116.490 117.900 -2.188 0.64 12.16 110 ARG A CA 1
ATOM 864 C CA B ARG A 1 120 ? 116.554 118.011 -2.139 0.36 12.77 110 ARG A CA 1
ATOM 865 C C A ARG A 1 120 ? 115.274 117.275 -1.563 0.64 11.05 110 ARG A C 1
ATOM 866 C C B ARG A 1 120 ? 115.333 117.315 -1.509 0.36 10.96 110 ARG A C 1
ATOM 867 O O A ARG A 1 120 ? 115.332 116.111 -1.133 0.64 11.26 110 ARG A O 1
ATOM 868 O O B ARG A 1 120 ? 115.460 116.147 -1.075 0.36 11.03 110 ARG A O 1
ATOM 883 N N . PHE A 1 121 ? 114.180 118.021 -1.428 1.00 10.88 111 PHE A N 1
ATOM 884 C CA . PHE A 1 121 ? 112.967 117.521 -0.824 1.00 10.71 111 PHE A CA 1
ATOM 885 C C . PHE A 1 121 ? 111.791 118.057 -1.600 1.00 11.38 111 PHE A C 1
ATOM 886 O O . PHE A 1 121 ? 111.781 119.209 -2.062 1.00 11.45 111 PHE A O 1
ATOM 894 N N . ILE A 1 122 ? 110.709 117.239 -1.655 1.00 10.62 112 ILE A N 1
ATOM 895 C CA . ILE A 1 122 ? 109.380 117.712 -1.938 1.00 9.62 112 ILE A CA 1
ATOM 896 C C . ILE A 1 122 ? 108.577 117.725 -0.650 1.00 10.11 112 ILE A C 1
ATOM 897 O O . ILE A 1 122 ? 108.619 116.778 0.119 1.00 11.93 112 ILE A O 1
ATOM 902 N N . GLU A 1 123 ? 107.820 118.814 -0.472 1.00 9.81 113 GLU A N 1
ATOM 903 C CA . GLU A 1 123 ? 106.735 118.868 0.535 1.00 9.86 113 GLU A CA 1
ATOM 904 C C . GLU A 1 123 ? 105.408 119.071 -0.134 1.00 9.84 113 GLU A C 1
ATOM 905 O O . GLU A 1 123 ? 105.321 119.847 -1.081 1.00 9.97 113 GLU A O 1
ATOM 911 N N . THR A 1 124 ? 104.369 118.353 0.352 1.00 9.55 114 THR A N 1
ATOM 912 C CA . THR A 1 124 ? 103.067 118.559 -0.166 1.00 8.99 114 THR A CA 1
ATOM 913 C C . THR A 1 124 ? 102.074 118.051 0.896 1.00 8.93 114 THR A C 1
ATOM 914 O O . THR A 1 124 ? 102.488 117.221 1.712 1.00 11.99 114 THR A O 1
ATOM 918 N N . THR A 1 125 ? 100.829 118.455 0.858 1.00 8.89 115 THR A N 1
ATOM 919 C CA . THR A 1 125 ? 99.838 117.875 1.774 1.00 8.92 115 THR A CA 1
ATOM 920 C C . THR A 1 125 ? 98.859 117.041 1.006 1.00 9.49 115 THR A C 1
ATOM 921 O O . THR A 1 125 ? 98.475 117.389 -0.116 1.00 10.83 115 THR A O 1
ATOM 925 N N . VAL A 1 126 ? 98.475 115.912 1.612 1.00 9.76 116 VAL A N 1
ATOM 926 C CA . VAL A 1 126 ? 97.586 114.995 0.905 1.00 10.54 116 VAL A CA 1
ATOM 927 C C . VAL A 1 126 ? 96.521 114.488 1.941 1.00 10.41 116 VAL A C 1
ATOM 928 O O . VAL A 1 126 ? 96.854 113.731 2.848 1.00 11.94 116 VAL A O 1
ATOM 932 N N . SER A 1 127 ? 95.298 114.909 1.732 1.00 11.22 117 SER A N 1
ATOM 933 C CA . SER A 1 127 ? 94.247 114.486 2.651 1.00 11.57 117 SER A CA 1
ATOM 934 C C . SER A 1 127 ? 94.013 112.983 2.506 1.00 12.08 117 SER A C 1
ATOM 935 O O . SER A 1 127 ? 94.166 112.392 1.430 1.00 13.28 117 SER A O 1
ATOM 938 N N . PRO A 1 128 ? 93.524 112.359 3.597 1.00 12.91 118 PRO A N 1
ATOM 939 C CA . PRO A 1 128 ? 93.517 110.874 3.618 1.00 13.98 118 PRO A CA 1
ATOM 940 C C . PRO A 1 128 ? 92.569 110.249 2.585 1.00 14.74 118 PRO A C 1
ATOM 941 O O . PRO A 1 128 ? 92.875 109.143 2.126 1.00 16.87 118 PRO A O 1
ATOM 945 N N . SER A 1 129 ? 91.462 110.907 2.166 1.00 13.01 119 SER A N 1
ATOM 946 C CA A SER A 1 129 ? 90.627 110.265 1.198 0.50 13.53 119 SER A CA 1
ATOM 947 C CA B SER A 1 129 ? 90.620 110.308 1.160 0.50 14.64 119 SER A CA 1
ATOM 948 C C . SER A 1 129 ? 91.162 110.386 -0.237 1.00 14.09 119 SER A C 1
ATOM 949 O O . SER A 1 129 ? 90.665 109.747 -1.166 1.00 16.30 119 SER A O 1
ATOM 954 N N . ASN A 1 130 ? 92.272 111.165 -0.422 1.00 14.30 120 ASN A N 1
ATOM 955 C CA A ASN A 1 130 ? 92.812 111.347 -1.730 0.50 13.05 120 ASN A CA 1
ATOM 956 C CA B ASN A 1 130 ? 92.879 111.491 -1.759 0.50 14.25 120 ASN A CA 1
ATOM 957 C C . ASN A 1 130 ? 93.809 110.303 -2.111 1.00 13.70 120 ASN A C 1
ATOM 958 O O . ASN A 1 130 ? 95.025 110.497 -2.154 1.00 14.69 120 ASN A O 1
ATOM 967 N N . MET A 1 131 ? 93.234 109.182 -2.435 1.00 12.67 121 MET A N 1
ATOM 968 C CA . MET A 1 131 ? 94.005 107.957 -2.595 1.00 13.66 121 MET A CA 1
ATOM 969 C C . MET A 1 131 ? 94.944 108.096 -3.795 1.00 11.31 121 MET A C 1
ATOM 970 O O . MET A 1 131 ? 96.088 107.579 -3.761 1.00 13.35 121 MET A O 1
ATOM 975 N N . ALA A 1 132 ? 94.455 108.668 -4.879 1.00 12.15 122 ALA A N 1
ATOM 976 C CA . ALA A 1 132 ? 95.269 108.821 -6.094 1.00 11.60 122 ALA A CA 1
ATOM 977 C C . ALA A 1 132 ? 96.437 109.789 -5.861 1.00 11.50 122 ALA A C 1
ATOM 978 O O . ALA A 1 132 ? 97.555 109.495 -6.319 1.00 12.40 122 ALA A O 1
ATOM 980 N N . SER A 1 133 ? 96.203 110.861 -5.171 1.00 11.48 123 SER A N 1
ATOM 981 C CA A SER A 1 133 ? 97.311 111.767 -4.863 0.57 11.48 123 SER A CA 1
ATOM 982 C CA B SER A 1 133 ? 97.290 111.810 -4.866 0.43 11.84 123 SER A CA 1
ATOM 983 C C . SER A 1 133 ? 98.335 111.118 -3.978 1.00 11.73 123 SER A C 1
ATOM 984 O O . SER A 1 133 ? 99.541 111.303 -4.193 1.00 12.52 123 SER A O 1
ATOM 989 N N . ARG A 1 134 ? 97.895 110.345 -3.010 1.00 11.21 124 ARG A N 1
ATOM 990 C CA . ARG A 1 134 ? 98.844 109.633 -2.167 1.00 12.36 124 ARG A CA 1
ATOM 991 C C . ARG A 1 134 ? 99.719 108.692 -3.023 1.00 12.28 124 ARG A C 1
ATOM 992 O O . ARG A 1 134 ? 100.922 108.629 -2.847 1.00 13.96 124 ARG A O 1
ATOM 1000 N N . ARG A 1 135 ? 99.110 107.955 -3.946 1.00 12.69 125 ARG A N 1
ATOM 1001 C CA 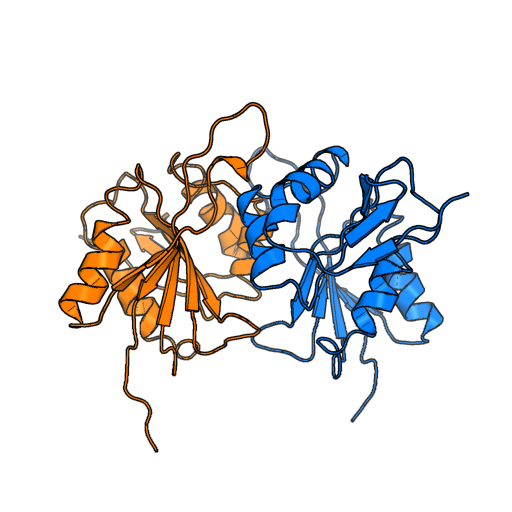. ARG A 1 135 ? 99.832 107.086 -4.837 1.00 13.99 125 ARG A CA 1
ATOM 1002 C C . ARG A 1 135 ? 100.807 107.846 -5.757 1.00 12.41 125 ARG A C 1
ATOM 1003 O O . ARG A 1 135 ? 101.929 107.382 -6.011 1.00 13.77 125 ARG A O 1
ATOM 1011 N N . LEU A 1 136 ? 100.383 109.010 -6.237 1.00 12.38 126 LEU A N 1
ATOM 1012 C CA . LEU A 1 136 ? 101.281 109.817 -7.078 1.00 11.71 126 LEU A CA 1
ATOM 1013 C C . LEU A 1 136 ? 102.565 110.098 -6.320 1.00 12.22 126 LEU A C 1
ATOM 1014 O O . LEU A 1 136 ? 103.681 109.878 -6.824 1.00 12.62 126 LEU A O 1
ATOM 1019 N N . PHE A 1 137 ? 102.464 110.605 -5.064 1.00 11.51 127 PHE A N 1
ATOM 1020 C CA . PHE A 1 137 ? 103.654 111.016 -4.349 1.00 10.60 127 PHE A CA 1
ATOM 1021 C C . PHE A 1 137 ? 104.419 109.840 -3.754 1.00 11.74 127 PHE A C 1
ATOM 1022 O O . PHE A 1 137 ? 105.650 109.832 -3.822 1.00 12.31 127 PHE A O 1
ATOM 1030 N N . LEU A 1 138 ? 103.740 108.900 -3.117 1.00 12.16 128 LEU A N 1
ATOM 1031 C CA . LEU A 1 138 ? 104.434 107.789 -2.586 1.00 12.47 128 LEU A CA 1
ATOM 1032 C C . LEU A 1 138 ? 105.049 106.911 -3.707 1.00 13.08 128 LEU A C 1
ATOM 1033 O O . LEU A 1 138 ? 106.128 106.376 -3.545 1.00 14.84 128 LEU A O 1
ATOM 1038 N N . GLY A 1 139 ? 104.359 106.814 -4.862 1.00 13.49 129 GLY A N 1
ATOM 1039 C CA . GLY A 1 139 ? 104.910 106.074 -5.989 1.00 14.45 129 GLY A CA 1
ATOM 1040 C C . GLY A 1 139 ? 106.153 106.757 -6.560 1.00 13.47 129 GLY A C 1
ATOM 1041 O O . GLY A 1 139 ? 107.126 106.107 -6.953 1.00 14.28 129 GLY A O 1
ATOM 1042 N N . TYR A 1 140 ? 106.198 108.096 -6.530 1.00 12.91 130 TYR A N 1
ATOM 1043 C CA . TYR A 1 140 ? 107.368 108.829 -6.961 1.00 12.87 130 TYR A CA 1
ATOM 1044 C C . TYR A 1 140 ? 108.519 108.497 -6.095 1.00 12.87 130 TYR A C 1
ATOM 1045 O O . TYR A 1 140 ? 109.655 108.209 -6.576 1.00 13.60 130 TYR A O 1
ATOM 1054 N N . ALA A 1 141 ? 108.326 108.525 -4.780 1.00 12.41 131 ALA A N 1
ATOM 1055 C CA . ALA A 1 141 ? 109.370 108.170 -3.805 1.00 12.24 131 ALA A CA 1
ATOM 1056 C C . ALA A 1 141 ? 109.834 106.734 -3.971 1.00 12.08 131 ALA A C 1
ATOM 1057 O O . ALA A 1 141 ? 111.040 106.422 -3.945 1.00 13.56 131 ALA A O 1
ATOM 1059 N N . GLU A 1 142 ? 108.861 105.847 -4.084 1.00 13.22 132 GLU A N 1
ATOM 1060 C CA . GLU A 1 142 ? 109.183 104.413 -4.206 1.00 14.48 132 GLU A CA 1
ATOM 1061 C C . GLU A 1 142 ? 109.992 104.118 -5.459 1.00 14.53 132 GLU A C 1
ATOM 1062 O O . GLU A 1 142 ? 110.979 103.346 -5.394 1.00 16.58 132 GLU A O 1
ATOM 1068 N N . GLU A 1 143 ? 109.644 104.709 -6.570 1.00 13.97 133 GLU A N 1
ATOM 1069 C CA . GLU A 1 143 ? 110.377 104.442 -7.847 1.00 15.60 133 GLU A CA 1
ATOM 1070 C C . GLU A 1 143 ? 111.831 104.933 -7.700 1.00 16.03 133 GLU A C 1
ATOM 1071 O O . GLU A 1 143 ? 112.716 104.264 -8.218 1.00 17.07 133 GLU A O 1
ATOM 1077 N N . LYS A 1 144 ? 112.059 106.007 -6.978 1.00 14.61 134 LYS A N 1
ATOM 1078 C CA . LYS A 1 144 ? 113.392 106.528 -6.761 1.00 14.72 134 LYS A CA 1
ATOM 1079 C C . LYS A 1 144 ? 114.133 105.909 -5.581 1.00 13.74 134 LYS A C 1
ATOM 1080 O O . LYS A 1 144 ? 115.271 106.224 -5.325 1.00 13.95 134 LYS A O 1
ATOM 1086 N N . SER A 1 145 ? 113.442 105.058 -4.824 1.00 13.78 135 SER A N 1
ATOM 1087 C CA . SER A 1 145 ? 114.017 104.523 -3.591 1.00 13.99 135 SER A CA 1
ATOM 1088 C C . SER A 1 145 ? 114.464 105.580 -2.648 1.00 14.01 135 SER A C 1
ATOM 1089 O O . SER A 1 145 ? 115.591 105.543 -2.101 1.00 16.64 135 SER A O 1
ATOM 1092 N N . ILE A 1 146 ? 113.625 106.584 -2.435 1.00 13.65 136 ILE A N 1
ATOM 1093 C CA A ILE A 1 146 ? 113.897 107.735 -1.552 0.70 14.23 136 ILE A CA 1
ATOM 1094 C CA B ILE A 1 146 ? 113.982 107.575 -1.443 0.30 12.56 136 ILE A CA 1
ATOM 1095 C C . ILE A 1 146 ? 112.847 107.690 -0.424 1.00 13.65 136 ILE A C 1
ATOM 1096 O O . ILE A 1 146 ? 111.699 107.374 -0.660 1.00 14.65 136 ILE A O 1
ATOM 1105 N N . PRO A 1 147 ? 113.207 108.163 0.807 1.00 13.99 137 PRO A N 1
ATOM 1106 C CA . PRO A 1 147 ? 112.269 108.110 1.909 1.00 14.99 137 PRO A CA 1
ATOM 1107 C C . PRO A 1 147 ? 111.128 109.031 1.768 1.00 13.49 137 PRO A C 1
ATOM 1108 O O . PRO A 1 147 ? 111.202 110.138 1.158 1.00 14.38 137 PRO A O 1
ATOM 1112 N N . SER A 1 148 ? 110.038 108.682 2.374 1.00 16.28 138 SER A N 1
ATOM 1113 C CA . SER A 1 148 ? 108.861 109.583 2.616 1.00 15.93 138 SER A CA 1
ATOM 1114 C C . SER A 1 148 ? 108.531 109.555 4.076 1.00 15.15 138 SER A C 1
ATOM 1115 O O . SER A 1 148 ? 108.622 108.480 4.708 1.00 17.92 138 SER A O 1
ATOM 1118 N N . THR A 1 149 ? 108.083 110.692 4.602 1.00 14.38 139 THR A N 1
ATOM 1119 C CA . THR A 1 149 ? 107.691 110.824 5.976 1.00 15.17 139 THR A CA 1
ATOM 1120 C C . THR A 1 149 ? 106.449 111.637 6.050 1.00 13.77 139 THR A C 1
ATOM 1121 O O . THR A 1 149 ? 106.335 112.641 5.290 1.00 16.14 139 THR A O 1
ATOM 1125 N N . VAL A 1 150 ? 105.521 111.322 6.905 1.00 14.81 140 VAL A N 1
ATOM 1126 C CA . VAL A 1 150 ? 104.253 112.048 7.030 1.00 13.71 140 VAL A CA 1
ATOM 1127 C C . VAL A 1 150 ? 104.228 112.678 8.377 1.00 17.52 140 VAL A C 1
ATOM 1128 O O . VAL A 1 150 ? 104.428 111.941 9.403 1.00 19.86 140 VAL A O 1
ATOM 1132 N N . THR A 1 151 ? 103.914 113.953 8.501 1.00 15.00 141 THR A N 1
ATOM 1133 C CA . THR A 1 151 ? 103.723 114.602 9.753 1.00 16.78 141 THR A CA 1
ATOM 1134 C C . THR A 1 151 ? 102.368 115.299 9.735 1.00 17.34 141 THR A C 1
ATOM 1135 O O . THR A 1 151 ? 101.598 115.235 8.735 1.00 15.44 141 THR A O 1
ATOM 1139 N N . VAL A 1 152 ? 102.017 115.999 10.824 1.00 16.57 142 VAL A N 1
ATOM 1140 C CA . VAL A 1 152 ? 100.716 116.496 11.043 1.00 14.78 142 VAL A CA 1
ATOM 1141 C C . VAL A 1 152 ? 100.133 117.443 9.964 1.00 14.51 142 VAL A C 1
ATOM 1142 O O . VAL A 1 152 ? 98.919 117.377 9.636 1.00 15.28 142 VAL A O 1
ATOM 1146 N N . GLY A 1 153 ? 100.898 118.337 9.433 1.00 14.84 143 GLY A N 1
ATOM 1147 C CA . GLY A 1 153 ? 100.355 119.279 8.453 1.00 12.21 143 GLY A CA 1
ATOM 1148 C C . GLY A 1 153 ? 99.290 120.149 9.027 1.00 12.17 143 GLY A C 1
ATOM 1149 O O . GLY A 1 153 ? 99.417 120.591 10.214 1.00 13.98 143 GLY A O 1
ATOM 1150 N N . TYR A 1 154 ? 98.267 120.470 8.248 1.00 10.23 144 TYR A N 1
ATOM 1151 C CA . TYR A 1 154 ? 97.210 121.373 8.680 1.00 11.14 144 TYR A CA 1
ATOM 1152 C C . TYR A 1 154 ? 95.994 120.560 9.017 1.00 10.55 144 TYR A C 1
ATOM 1153 O O . TYR A 1 154 ? 95.304 120.007 8.145 1.00 11.24 144 TYR A O 1
ATOM 1162 N N . GLY A 1 155 ? 95.707 120.427 10.346 1.00 10.89 145 GLY A N 1
ATOM 1163 C CA . GLY A 1 155 ? 94.540 119.649 10.743 1.00 11.19 145 GLY A CA 1
ATOM 1164 C C . GLY A 1 155 ? 93.269 120.297 10.414 1.00 10.25 145 GLY A C 1
ATOM 1165 O O . GLY A 1 155 ? 93.133 121.512 10.234 1.00 10.80 145 GLY A O 1
ATOM 1166 N N . ALA A 1 156 ? 92.206 119.442 10.363 1.00 10.48 146 ALA A N 1
ATOM 1167 C CA . ALA A 1 156 ? 90.875 119.910 10.123 1.00 10.64 146 ALA A CA 1
ATOM 1168 C C . ALA A 1 156 ? 90.461 121.084 10.941 1.00 10.52 146 ALA A C 1
ATOM 1169 O O . ALA A 1 156 ? 89.695 121.950 10.513 1.00 11.68 146 ALA A O 1
ATOM 1171 N N . GLU A 1 157 ? 90.892 121.109 12.201 1.00 11.16 147 GLU A N 1
ATOM 1172 C CA . GLU A 1 157 ? 90.519 122.169 13.135 1.00 11.54 147 GLU A CA 1
ATOM 1173 C C . GLU A 1 157 ? 91.024 123.550 12.770 1.00 11.80 147 GLU A C 1
ATOM 1174 O O . GLU A 1 157 ? 90.524 124.546 13.300 1.00 13.45 147 GLU A O 1
ATOM 1180 N N . MET A 1 158 ? 92.014 123.610 11.828 1.00 10.84 148 MET A N 1
ATOM 1181 C CA . MET A 1 158 ? 92.495 124.915 11.398 1.00 12.20 148 MET A CA 1
ATOM 1182 C C . MET A 1 158 ? 91.591 125.634 10.439 1.00 12.19 148 MET A C 1
ATOM 1183 O O . MET A 1 158 ? 91.800 126.796 10.217 1.00 13.48 148 MET A O 1
ATOM 1188 N N . PHE A 1 159 ? 90.641 124.905 9.840 1.00 10.85 149 PHE A N 1
ATOM 1189 C CA . PHE A 1 159 ? 89.829 125.449 8.763 1.00 10.70 149 PHE A CA 1
ATOM 1190 C C . PHE A 1 159 ? 88.595 126.189 9.299 1.00 11.39 149 PHE A C 1
ATOM 1191 O O . PHE A 1 159 ? 88.307 126.060 10.509 1.00 13.65 149 PHE A O 1
ATOM 1199 N N . PRO A 1 160 ? 87.908 126.971 8.483 1.00 12.60 150 PRO A N 1
ATOM 1200 C CA . PRO A 1 160 ? 86.867 127.840 9.036 1.00 13.88 150 PRO A CA 1
ATOM 1201 C C . PRO A 1 160 ? 85.706 127.089 9.664 1.00 17.74 150 PRO A C 1
ATOM 1202 O O . PRO A 1 160 ? 85.342 126.023 9.246 1.00 19.83 150 PRO A O 1
ATOM 1206 N N . ASP A 1 161 ? 85.076 127.766 10.642 1.00 18.65 151 ASP A N 1
ATOM 1207 C CA . ASP A 1 161 ? 83.824 127.306 11.236 1.00 24.59 151 ASP A CA 1
ATOM 1208 C C . ASP A 1 161 ? 82.790 127.136 10.154 1.00 31.46 151 ASP A C 1
ATOM 1209 O O . ASP A 1 161 ? 82.721 127.870 9.183 1.00 37.35 151 ASP A O 1
ATOM 1214 N N . GLY A 1 162 ? 81.964 126.095 10.394 1.00 39.26 152 GLY A N 1
ATOM 1215 C CA . GLY A 1 162 ? 80.724 125.921 9.639 1.00 50.27 152 GLY A CA 1
ATOM 1216 C C . GLY A 1 162 ? 81.058 125.311 8.323 1.00 52.26 152 GLY A C 1
ATOM 1217 O O . GLY A 1 162 ? 80.196 125.173 7.487 1.00 60.62 152 GLY A O 1
ATOM 1218 N N . THR A 1 163 ? 82.332 125.121 8.038 1.00 45.08 153 THR A N 1
ATOM 1219 C CA . THR A 1 163 ? 82.735 124.292 6.890 1.00 41.17 153 THR A CA 1
ATOM 1220 C C . THR A 1 163 ? 83.432 123.056 7.542 1.00 30.47 153 THR A C 1
ATOM 1221 O O . THR A 1 163 ? 83.701 122.852 8.799 1.00 53.65 153 THR A O 1
ATOM 1225 N N . THR A 1 164 ? 83.591 122.039 6.658 1.00 25.67 154 THR A N 1
ATOM 1226 C CA . THR A 1 164 ? 84.192 120.726 7.202 1.00 19.44 154 THR A CA 1
ATOM 1227 C C . THR A 1 164 ? 85.334 120.357 6.198 1.00 19.46 154 THR A C 1
ATOM 1228 O O . THR A 1 164 ? 85.039 120.187 5.006 1.00 24.23 154 THR A O 1
ATOM 1232 N N . HIS A 1 165 ? 86.551 120.351 6.542 1.00 13.36 155 HIS A N 1
ATOM 1233 C CA . HIS A 1 165 ? 87.720 120.067 5.704 1.00 12.62 155 HIS A CA 1
ATOM 1234 C C . HIS A 1 165 ? 88.430 118.867 6.223 1.00 11.94 155 HIS A C 1
ATOM 1235 O O . HIS A 1 165 ? 88.552 118.703 7.475 1.00 14.19 155 HIS A O 1
ATOM 1242 N N . GLU A 1 166 ? 88.975 117.985 5.391 1.00 12.47 156 GLU A N 1
ATOM 1243 C CA A GLU A 1 166 ? 89.809 116.935 5.811 0.50 12.69 156 GLU A CA 1
ATOM 1244 C CA B GLU A 1 166 ? 89.842 116.932 5.858 0.50 12.60 156 GLU A CA 1
ATOM 1245 C C . GLU A 1 166 ? 91.134 117.503 6.377 1.00 11.75 156 GLU A C 1
ATOM 1246 O O . GLU A 1 166 ? 91.578 118.574 6.016 1.00 12.26 156 GLU A O 1
ATOM 1257 N N . ASP A 1 167 ? 91.768 116.686 7.211 1.00 11.33 157 ASP A N 1
ATOM 1258 C CA . ASP A 1 167 ? 93.151 116.979 7.560 1.00 10.82 157 ASP A CA 1
ATOM 1259 C C . ASP A 1 167 ? 93.998 117.044 6.270 1.00 10.35 157 ASP A C 1
ATOM 1260 O O . ASP A 1 167 ? 93.739 116.357 5.283 1.00 11.88 157 ASP A O 1
ATOM 1265 N N . GLU A 1 168 ? 95.057 117.853 6.346 1.00 10.12 158 GLU A N 1
ATOM 1266 C CA . GLU A 1 168 ? 96.037 117.991 5.285 1.00 9.72 158 GLU A CA 1
ATOM 1267 C C . GLU A 1 168 ? 97.393 117.631 5.834 1.00 9.67 158 GLU A C 1
ATOM 1268 O O . GLU A 1 168 ? 98.245 118.500 6.066 1.00 10.21 158 GLU A O 1
ATOM 1274 N N . PRO A 1 169 ? 97.683 116.332 6.062 1.00 10.32 159 PRO A N 1
ATOM 1275 C CA . PRO A 1 169 ? 98.980 115.935 6.587 1.00 11.07 159 PRO A CA 1
ATOM 1276 C C . PRO A 1 169 ? 100.083 116.258 5.608 1.00 9.86 159 PRO A C 1
ATOM 1277 O O . PRO A 1 169 ? 99.896 116.207 4.380 1.00 10.50 159 PRO A O 1
ATOM 1281 N N . LEU A 1 170 ? 101.255 116.580 6.151 1.00 10.06 160 LEU A N 1
ATOM 1282 C CA . LEU A 1 170 ? 102.405 116.947 5.348 1.00 10.22 160 LEU A CA 1
ATOM 1283 C C . LEU A 1 170 ? 103.258 115.756 5.000 1.00 10.11 160 LEU A C 1
ATOM 1284 O O . LEU A 1 170 ? 103.734 115.034 5.858 1.00 12.57 160 LEU A O 1
ATOM 1289 N N . PHE A 1 171 ? 103.429 115.534 3.697 1.00 10.16 161 PHE A N 1
ATOM 1290 C CA . PHE A 1 171 ? 104.343 114.531 3.172 1.00 11.68 161 PHE A CA 1
ATOM 1291 C C . PHE A 1 171 ? 105.686 115.253 2.872 1.00 11.99 161 PHE A C 1
ATOM 1292 O O . PHE A 1 171 ? 105.676 116.232 2.133 1.00 13.86 161 PHE A O 1
ATOM 1300 N N . VAL A 1 172 ? 106.765 114.662 3.334 1.00 12.20 162 VAL A N 1
ATOM 1301 C CA . VAL A 1 172 ? 108.089 115.138 3.055 1.00 12.87 162 VAL A CA 1
ATOM 1302 C C . VAL A 1 172 ? 108.788 114.010 2.345 1.00 12.43 162 VAL A C 1
ATOM 1303 O O . VAL A 1 172 ? 108.988 112.912 2.922 1.00 14.28 162 VAL A O 1
ATOM 1307 N N . ILE A 1 173 ? 109.195 114.229 1.111 1.00 11.97 163 ILE A N 1
ATOM 1308 C CA . ILE A 1 173 ? 109.868 113.224 0.309 1.00 12.39 163 ILE A CA 1
ATOM 1309 C C . ILE A 1 173 ? 111.286 113.616 0.134 1.00 11.44 163 ILE A C 1
ATOM 1310 O O . ILE A 1 173 ? 111.582 114.710 -0.364 1.00 12.05 163 ILE A O 1
ATOM 1315 N N . GLY A 1 174 ? 112.209 112.796 0.597 1.00 12.06 164 GLY A N 1
ATOM 1316 C CA . GLY A 1 174 ? 113.633 113.102 0.495 1.00 11.96 164 GLY A CA 1
ATOM 1317 C C . GLY A 1 174 ? 114.387 112.643 1.708 1.00 12.75 164 GLY A C 1
ATOM 1318 O O . GLY A 1 174 ? 113.813 112.054 2.657 1.00 13.94 164 GLY A O 1
ATOM 1319 N N . PRO A 1 175 ? 115.672 112.938 1.762 1.00 12.44 165 PRO A N 1
ATOM 1320 C CA . PRO A 1 175 ? 116.407 113.702 0.796 1.00 12.16 165 PRO A CA 1
ATOM 1321 C C . PRO A 1 175 ? 116.648 112.950 -0.501 1.00 11.85 165 PRO A C 1
ATOM 1322 O O . PRO A 1 175 ? 116.880 111.729 -0.515 1.00 14.95 165 PRO A O 1
ATOM 1326 N N . PHE A 1 176 ? 116.659 113.696 -1.607 1.00 12.40 166 PHE A N 1
ATOM 1327 C CA . PHE A 1 176 ? 116.960 113.054 -2.891 1.00 12.53 166 PHE A CA 1
ATOM 1328 C C . PHE A 1 176 ? 118.423 112.671 -3.002 1.00 14.01 166 PHE A C 1
ATOM 1329 O O . PHE A 1 176 ? 118.721 111.712 -3.753 1.00 15.61 166 PHE A O 1
ATOM 1337 N N . PHE A 1 177 ? 119.320 113.399 -2.390 1.00 13.91 167 PHE A N 1
ATOM 1338 C CA . PHE A 1 177 ? 120.776 113.183 -2.438 1.00 15.21 167 PHE A CA 1
ATOM 1339 C C . PHE A 1 177 ? 121.370 113.825 -1.141 1.00 16.79 167 PHE A C 1
ATOM 1340 O O . PHE A 1 177 ? 120.721 114.593 -0.483 1.00 16.90 167 PHE A O 1
ATOM 1348 N N . ASN A 1 178 ? 122.656 113.482 -0.883 1.00 20.26 168 ASN A N 1
ATOM 1349 C CA . ASN A 1 178 ? 123.264 113.829 0.389 1.00 25.19 168 ASN A CA 1
ATOM 1350 C C . ASN A 1 178 ? 124.457 114.749 0.334 1.00 34.46 168 ASN A C 1
ATOM 1351 O O . ASN A 1 178 ? 125.104 114.787 1.374 1.00 43.03 168 ASN A O 1
ATOM 1356 N N . ASP A 1 179 ? 124.652 115.581 -0.731 1.00 37.57 169 ASP A N 1
ATOM 1357 C CA . ASP A 1 179 ? 125.829 116.578 -0.741 1.00 45.69 169 ASP A CA 1
ATOM 1358 C C . ASP A 1 179 ? 125.929 117.479 0.504 1.00 45.46 169 ASP A C 1
ATOM 1359 O O . ASP A 1 179 ? 125.009 118.196 0.761 1.00 59.11 169 ASP A O 1
ATOM 1364 N N . GLY B 1 16 ? 92.879 154.388 24.755 1.00 58.65 6 GLY B N 1
ATOM 1365 C CA . GLY B 1 16 ? 93.015 153.366 23.671 1.00 38.22 6 GLY B CA 1
ATOM 1366 C C . GLY B 1 16 ? 94.116 152.338 23.840 1.00 49.47 6 GLY B C 1
ATOM 1367 O O . GLY B 1 16 ? 94.982 152.418 24.699 1.00 59.09 6 GLY B O 1
ATOM 1368 N N . THR B 1 17 ? 94.042 151.366 22.979 1.00 33.27 7 THR B N 1
ATOM 1369 C CA . THR B 1 17 ? 94.919 150.182 22.964 1.00 23.62 7 THR B CA 1
ATOM 1370 C C . THR B 1 17 ? 95.571 150.242 21.621 1.00 20.79 7 THR B C 1
ATOM 1371 O O . THR B 1 17 ? 94.957 150.413 20.541 1.00 23.53 7 THR B O 1
ATOM 1375 N N . GLU B 1 18 ? 96.910 150.239 21.654 1.00 19.65 8 GLU B N 1
ATOM 1376 C CA . GLU B 1 18 ? 97.571 150.302 20.386 1.00 18.82 8 GLU B CA 1
ATOM 1377 C C . GLU B 1 18 ? 97.441 149.032 19.563 1.00 15.66 8 GLU B C 1
ATOM 1378 O O . GLU B 1 18 ? 97.374 147.871 20.035 1.00 17.45 8 GLU B O 1
ATOM 1384 N N . VAL B 1 19 ? 97.399 149.203 18.246 1.00 16.60 9 VAL B N 1
ATOM 1385 C CA . VAL B 1 19 ? 97.463 148.132 17.276 1.00 14.62 9 VAL B CA 1
ATOM 1386 C C . VAL B 1 19 ? 98.814 147.514 17.332 1.00 15.38 9 VAL B C 1
ATOM 1387 O O . VAL B 1 19 ? 99.844 148.173 17.491 1.00 18.80 9 VAL B O 1
ATOM 1391 N N . VAL B 1 20 ? 98.857 146.155 17.311 1.00 15.13 10 VAL B N 1
ATOM 1392 C CA . VAL B 1 20 ? 100.113 145.443 17.317 1.00 15.98 10 VAL B CA 1
ATOM 1393 C C . VAL B 1 20 ? 100.311 144.753 15.951 1.00 12.62 10 VAL B C 1
ATOM 1394 O O . VAL B 1 20 ? 99.401 144.261 15.329 1.00 14.52 10 VAL B O 1
ATOM 1398 N N . TYR B 1 21 ? 101.595 144.736 15.577 1.00 12.22 11 TYR B N 1
ATOM 1399 C CA . TYR B 1 21 ? 102.022 144.274 14.236 1.00 13.64 11 TYR B CA 1
ATOM 1400 C C . TYR B 1 21 ? 102.901 143.074 14.367 1.00 14.39 11 TYR B C 1
ATOM 1401 O O . TYR B 1 21 ? 103.855 143.110 15.220 1.00 19.36 11 TYR B O 1
ATOM 1410 N N . ARG B 1 22 ? 102.719 142.051 13.573 1.00 12.12 12 ARG B N 1
ATOM 1411 C CA . ARG B 1 22 ? 103.553 140.851 13.681 1.00 12.22 12 ARG B CA 1
ATOM 1412 C C . ARG B 1 22 ? 103.472 140.091 12.324 1.00 11.18 12 ARG B C 1
ATOM 1413 O O . ARG B 1 22 ? 102.590 140.292 11.541 1.00 12.29 12 ARG B O 1
ATOM 1421 N N . ARG B 1 23 ? 104.403 139.160 12.139 1.00 13.21 13 ARG B N 1
ATOM 1422 C CA A ARG B 1 23 ? 104.239 138.288 10.997 0.70 12.92 13 ARG B CA 1
ATOM 1423 C CA B ARG B 1 23 ? 104.331 138.201 11.074 0.30 12.24 13 ARG B CA 1
ATOM 1424 C C . ARG B 1 23 ? 103.160 137.234 11.262 1.00 12.39 13 ARG B C 1
ATOM 1425 O O . ARG B 1 23 ? 102.892 136.837 12.441 1.00 13.87 13 ARG B O 1
ATOM 1438 N N . PRO B 1 24 ? 102.495 136.811 10.226 1.00 11.75 14 PRO B N 1
ATOM 1439 C CA . PRO B 1 24 ? 101.495 135.748 10.406 1.00 11.44 14 PRO B CA 1
ATOM 1440 C C . PRO B 1 24 ? 102.114 134.411 10.641 1.00 10.65 14 PRO B C 1
ATOM 1441 O O . PRO B 1 24 ? 103.332 134.238 10.413 1.00 12.26 14 PRO B O 1
ATOM 1445 N N . GLU B 1 25 ? 101.294 133.457 11.013 1.00 11.13 15 GLU B N 1
ATOM 1446 C CA . GLU B 1 25 ? 101.636 132.061 11.136 1.00 11.95 15 GLU B CA 1
ATOM 1447 C C . GLU B 1 25 ? 100.558 131.255 10.379 1.00 10.96 15 GLU B C 1
ATOM 1448 O O . GLU B 1 25 ? 99.479 131.784 10.125 1.00 11.28 15 GLU B O 1
ATOM 1454 N N . ALA B 1 26 ? 100.854 129.974 10.161 1.00 11.48 16 ALA B N 1
ATOM 1455 C CA . ALA B 1 26 ? 99.857 129.127 9.477 1.00 11.30 16 ALA B CA 1
ATOM 1456 C C . ALA B 1 26 ? 98.500 129.150 10.167 1.00 11.01 16 ALA B C 1
ATOM 1457 O O . ALA B 1 26 ? 97.449 129.182 9.521 1.00 11.87 16 ALA B O 1
ATOM 1459 N N . ARG B 1 27 ? 98.540 129.140 11.524 1.00 12.01 17 ARG B N 1
ATOM 1460 C CA . ARG B 1 27 ? 97.287 129.136 12.293 1.00 13.25 17 ARG B CA 1
ATOM 1461 C C . ARG B 1 27 ? 96.403 130.381 12.084 1.00 12.54 17 ARG B C 1
ATOM 1462 O O . ARG B 1 27 ? 95.254 130.305 12.507 1.00 13.86 17 ARG B O 1
ATOM 1470 N N . ASP B 1 28 ? 96.998 131.463 11.581 1.00 11.16 18 ASP B N 1
ATOM 1471 C CA . ASP B 1 28 ? 96.221 132.643 11.290 1.00 10.91 18 ASP B CA 1
ATOM 1472 C C . ASP B 1 28 ? 95.325 132.517 10.006 1.00 10.70 18 ASP B C 1
ATOM 1473 O O . ASP B 1 28 ? 94.601 133.433 9.684 1.00 11.44 18 ASP B O 1
ATOM 1478 N N . GLY B 1 29 ? 95.523 131.391 9.275 1.00 10.92 19 GLY B N 1
ATOM 1479 C CA . GLY B 1 29 ? 94.935 131.341 7.944 1.00 10.75 19 GLY B CA 1
ATOM 1480 C C . GLY B 1 29 ? 93.427 131.560 7.924 1.00 10.46 19 GLY B C 1
ATOM 1481 O O . GLY B 1 29 ? 92.946 132.349 7.077 1.00 11.01 19 GLY B O 1
ATOM 1482 N N . THR B 1 30 ? 92.671 130.895 8.835 1.00 10.55 20 THR B N 1
ATOM 1483 C CA . THR B 1 30 ? 91.246 131.133 8.845 1.00 11.31 20 THR B CA 1
ATOM 1484 C C . THR B 1 30 ? 90.843 132.539 9.112 1.00 10.38 20 THR B C 1
ATOM 1485 O O . THR B 1 30 ? 89.961 133.106 8.482 1.00 11.52 20 THR B O 1
ATOM 1489 N N . ARG B 1 31 ? 91.465 133.157 10.156 1.00 11.22 21 ARG B N 1
ATOM 1490 C CA . ARG B 1 31 ? 91.065 134.509 10.510 1.00 11.76 21 ARG B CA 1
ATOM 1491 C C . ARG B 1 31 ? 91.447 135.513 9.445 1.00 10.52 21 ARG B C 1
ATOM 1492 O O . ARG B 1 31 ? 90.758 136.511 9.191 1.00 11.43 21 ARG B O 1
ATOM 1500 N N . VAL B 1 32 ? 92.610 135.253 8.789 1.00 10.06 22 VAL B N 1
ATOM 1501 C CA . VAL B 1 32 ? 92.970 136.107 7.629 1.00 10.01 22 VAL B CA 1
ATOM 1502 C C . VAL B 1 32 ? 91.986 135.942 6.487 1.00 9.31 22 VAL B C 1
ATOM 1503 O O . VAL B 1 32 ? 91.531 136.907 5.886 1.00 10.02 22 VAL B O 1
ATOM 1507 N N . TRP B 1 33 ? 91.594 134.682 6.193 1.00 9.81 23 TRP B N 1
ATOM 1508 C CA . TRP B 1 33 ? 90.610 134.402 5.182 1.00 9.83 23 TRP B CA 1
ATOM 1509 C C . TRP B 1 33 ? 89.308 135.189 5.473 1.00 10.28 23 TRP B C 1
ATOM 1510 O O . TRP B 1 33 ? 88.720 135.772 4.573 1.00 11.15 23 TRP B O 1
ATOM 1521 N N . GLU B 1 34 ? 88.884 135.102 6.737 1.00 11.04 24 GLU B N 1
ATOM 1522 C CA . GLU B 1 34 ? 87.661 135.841 7.111 1.00 12.11 24 GLU B CA 1
ATOM 1523 C C . GLU B 1 34 ? 87.778 137.319 6.900 1.00 11.96 24 GLU B C 1
ATOM 1524 O O . GLU B 1 34 ? 86.838 138.000 6.397 1.00 13.21 24 GLU B O 1
ATOM 1530 N N . LEU B 1 35 ? 88.971 137.902 7.232 1.00 10.95 25 LEU B N 1
ATOM 1531 C CA . LEU B 1 35 ? 89.215 139.333 6.970 1.00 11.19 25 LEU B CA 1
ATOM 1532 C C . LEU B 1 35 ? 89.107 139.671 5.500 1.00 11.60 25 LEU B C 1
ATOM 1533 O O . LEU B 1 35 ? 88.436 140.611 5.095 1.00 12.75 25 LEU B O 1
ATOM 1538 N N . ILE B 1 36 ? 89.760 138.847 4.650 1.00 11.39 26 ILE B N 1
ATOM 1539 C CA . ILE B 1 36 ? 89.699 139.080 3.200 1.00 11.18 26 ILE B CA 1
ATOM 1540 C C . ILE B 1 36 ? 88.269 138.938 2.716 1.00 12.55 26 ILE B C 1
ATOM 1541 O O . ILE B 1 36 ? 87.781 139.795 1.950 1.00 14.18 26 ILE B O 1
ATOM 1546 N N . ARG B 1 37 ? 87.588 137.918 3.137 1.00 12.68 27 ARG B N 1
ATOM 1547 C CA A ARG B 1 37 ? 86.221 137.819 2.654 0.50 13.70 27 ARG B CA 1
ATOM 1548 C CA B ARG B 1 37 ? 86.127 137.571 2.828 0.50 14.10 27 ARG B CA 1
ATOM 1549 C C . ARG B 1 37 ? 85.335 138.924 3.060 1.00 15.60 27 ARG B C 1
ATOM 1550 O O . ARG B 1 37 ? 84.525 139.407 2.213 1.00 19.07 27 ARG B O 1
ATOM 1565 N N . ASP B 1 38 ? 85.526 139.427 4.230 1.00 13.05 28 ASP B N 1
ATOM 1566 C CA . ASP B 1 38 ? 84.725 140.562 4.675 1.00 13.73 28 ASP B CA 1
ATOM 1567 C C . ASP B 1 38 ? 85.031 141.911 4.053 1.00 16.80 28 ASP B C 1
ATOM 1568 O O . ASP B 1 38 ? 84.265 142.855 4.186 1.00 20.82 28 ASP B O 1
ATOM 1573 N N . THR B 1 39 ? 86.110 142.024 3.345 1.00 18.94 29 THR B N 1
ATOM 1574 C CA . THR B 1 39 ? 86.313 143.363 2.630 1.00 20.91 29 THR B CA 1
ATOM 1575 C C . THR B 1 39 ? 85.245 143.601 1.539 1.00 20.85 29 THR B C 1
ATOM 1576 O O . THR B 1 39 ? 84.930 144.720 1.183 1.00 23.03 29 THR B O 1
ATOM 1580 N N . GLY B 1 40 ? 84.875 142.571 0.811 1.00 22.83 30 GLY B N 1
ATOM 1581 C CA . GLY B 1 40 ? 84.193 142.657 -0.569 1.00 27.99 30 GLY B CA 1
ATOM 1582 C C . GLY B 1 40 ? 85.262 142.865 -1.799 1.00 31.42 30 GLY B C 1
ATOM 1583 O O . GLY B 1 40 ? 84.948 142.434 -3.050 1.00 41.88 30 GLY B O 1
ATOM 1584 N N . SER B 1 41 ? 86.065 143.828 -1.730 1.00 23.78 31 SER B N 1
ATOM 1585 C CA . SER B 1 41 ? 86.800 144.378 -2.811 1.00 20.13 31 SER B CA 1
ATOM 1586 C C . SER B 1 41 ? 88.012 143.623 -3.206 1.00 18.61 31 SER B C 1
ATOM 1587 O O . SER B 1 41 ? 88.670 143.919 -4.236 1.00 28.52 31 SER B O 1
ATOM 1590 N N . LEU B 1 42 ? 88.320 142.509 -2.443 1.00 13.27 32 LEU B N 1
ATOM 1591 C CA . LEU B 1 42 ? 89.452 141.641 -2.788 1.00 12.21 32 LEU B CA 1
ATOM 1592 C C . LEU B 1 42 ? 88.946 140.353 -3.321 1.00 11.91 32 LEU B C 1
ATOM 1593 O O . LEU B 1 42 ? 87.864 139.905 -2.991 1.00 15.22 32 LEU B O 1
ATOM 1598 N N A ASP B 1 43 ? 89.821 139.730 -4.082 0.47 10.51 33 ASP B N 1
ATOM 1599 N N B ASP B 1 43 ? 89.779 139.670 -4.094 0.53 10.54 33 ASP B N 1
ATOM 1600 C CA A ASP B 1 43 ? 89.565 138.424 -4.613 0.47 10.65 33 ASP B CA 1
ATOM 1601 C CA B ASP B 1 43 ? 89.387 138.332 -4.593 0.53 10.84 33 ASP B CA 1
ATOM 1602 C C A ASP B 1 43 ? 89.784 137.389 -3.466 0.47 10.47 33 ASP B C 1
ATOM 1603 C C B ASP B 1 43 ? 89.822 137.228 -3.607 0.53 9.74 33 ASP B C 1
ATOM 1604 O O A ASP B 1 43 ? 90.861 137.375 -2.917 0.47 11.55 33 ASP B O 1
ATOM 1605 O O B ASP B 1 43 ? 91.026 136.964 -3.368 0.53 11.37 33 ASP B O 1
ATOM 1614 N N . LEU B 1 44 ? 88.831 136.555 -3.129 1.00 10.12 34 LEU B N 1
ATOM 1615 C CA . LEU B 1 44 ? 89.004 135.615 -2.014 1.00 9.73 34 LEU B CA 1
ATOM 1616 C C . LEU B 1 44 ? 89.663 134.343 -2.474 1.00 10.03 34 LEU B C 1
ATOM 1617 O O . LEU B 1 44 ? 89.133 133.634 -3.353 1.00 12.27 34 LEU B O 1
ATOM 1622 N N . ASN B 1 45 ? 90.801 133.999 -1.882 1.00 9.53 35 ASN B N 1
ATOM 1623 C CA . ASN B 1 45 ? 91.424 132.693 -2.076 1.00 9.58 35 ASN B CA 1
ATOM 1624 C C . ASN B 1 45 ? 90.953 131.737 -1.038 1.00 9.43 35 ASN B C 1
ATOM 1625 O O . ASN B 1 45 ? 90.155 132.042 -0.159 1.00 10.23 35 ASN B O 1
ATOM 1630 N N . SER B 1 46 ? 91.392 130.459 -1.177 1.00 9.63 36 SER B N 1
ATOM 1631 C CA . SER B 1 46 ? 90.982 129.437 -0.228 1.00 10.06 36 SER B CA 1
ATOM 1632 C C . SER B 1 46 ? 91.603 129.673 1.129 1.00 9.46 36 SER B C 1
ATOM 1633 O O . SER B 1 46 ? 92.665 130.286 1.255 1.00 9.39 36 SER B O 1
ATOM 1636 N N . PRO B 1 47 ? 90.976 129.152 2.234 1.00 9.52 37 PRO B N 1
ATOM 1637 C CA . PRO B 1 47 ? 91.622 129.205 3.541 1.00 9.21 37 PRO B CA 1
ATOM 1638 C C . PRO B 1 47 ? 93.032 128.619 3.476 1.00 9.18 37 PRO B C 1
ATOM 1639 O O . PRO B 1 47 ? 93.954 129.158 4.092 1.00 9.73 37 PRO B O 1
ATOM 1643 N N . TYR B 1 48 ? 93.169 127.507 2.790 1.00 9.56 38 TYR B N 1
ATOM 1644 C CA . TYR B 1 48 ? 94.480 126.835 2.657 1.00 9.17 38 TYR B CA 1
ATOM 1645 C C . TYR B 1 48 ? 95.522 127.815 2.121 1.00 8.83 38 TYR B C 1
ATOM 1646 O O . TYR B 1 48 ? 96.670 127.775 2.579 1.00 9.46 38 TYR B O 1
ATOM 1655 N N . CYS B 1 49 ? 95.183 128.636 1.132 1.00 8.81 39 CYS B N 1
ATOM 1656 C CA . CYS B 1 49 ? 96.109 129.636 0.616 1.00 8.57 39 CYS B CA 1
ATOM 1657 C C . CYS B 1 49 ? 96.661 130.492 1.708 1.00 8.76 39 CYS B C 1
ATOM 1658 O O . CYS B 1 49 ? 97.864 130.786 1.756 1.00 8.95 39 CYS B O 1
ATOM 1661 N N . TYR B 1 50 ? 95.797 130.988 2.591 1.00 8.43 40 TYR B N 1
ATOM 1662 C CA . TYR B 1 50 ? 96.275 131.856 3.663 1.00 8.60 40 TYR B CA 1
ATOM 1663 C C . TYR B 1 50 ? 97.057 131.110 4.700 1.00 8.68 40 TYR B C 1
ATOM 1664 O O . TYR B 1 50 ? 97.994 131.716 5.301 1.00 9.52 40 TYR B O 1
ATOM 1673 N N . MET B 1 51 ? 96.826 129.854 4.908 1.00 8.88 41 MET B N 1
ATOM 1674 C CA . MET B 1 51 ? 97.724 129.029 5.741 1.00 9.11 41 MET B CA 1
ATOM 1675 C C . MET B 1 51 ? 99.070 128.927 5.111 1.00 9.13 41 MET B C 1
ATOM 1676 O O . MET B 1 51 ? 100.102 129.059 5.802 1.00 10.05 41 MET B O 1
ATOM 1681 N N . LEU B 1 52 ? 99.154 128.722 3.780 1.00 9.79 42 LEU B N 1
ATOM 1682 C CA . LEU B 1 52 ? 100.443 128.694 3.089 1.00 9.89 42 LEU B CA 1
ATOM 1683 C C . LEU B 1 52 ? 101.188 129.948 3.233 1.00 9.44 42 LEU B C 1
ATOM 1684 O O . LEU B 1 52 ? 102.433 129.944 3.417 1.00 10.94 42 LEU B O 1
ATOM 1689 N N . LEU B 1 53 ? 100.513 131.083 3.081 1.00 9.40 43 LEU B N 1
ATOM 1690 C CA . LEU B 1 53 ? 101.209 132.337 3.242 1.00 9.60 43 LEU B CA 1
ATOM 1691 C C . LEU B 1 53 ? 101.753 132.491 4.619 1.00 9.83 43 LEU B C 1
ATOM 1692 O O . LEU B 1 53 ? 102.889 132.923 4.797 1.00 11.77 43 LEU B O 1
ATOM 1697 N N . GLY B 1 54 ? 100.998 132.125 5.651 1.00 9.05 44 GLY B N 1
ATOM 1698 C CA . GLY B 1 54 ? 101.434 132.151 7.013 1.00 9.54 44 GLY B CA 1
ATOM 1699 C C . GLY B 1 54 ? 102.546 131.192 7.318 1.00 10.33 44 GLY B C 1
ATOM 1700 O O . GLY B 1 54 ? 103.242 131.388 8.306 1.00 13.38 44 GLY B O 1
ATOM 1701 N N . ASP B 1 55 ? 102.671 130.121 6.539 1.00 10.12 45 ASP B N 1
ATOM 1702 C CA A ASP B 1 55 ? 103.703 129.146 6.756 0.80 10.35 45 ASP B CA 1
ATOM 1703 C CA B ASP B 1 55 ? 103.703 129.072 6.754 0.20 10.64 45 ASP B CA 1
ATOM 1704 C C . ASP B 1 55 ? 104.939 129.467 5.949 1.00 10.25 45 ASP B C 1
ATOM 1705 O O . ASP B 1 55 ? 105.973 129.848 6.482 1.00 14.59 45 ASP B O 1
ATOM 1714 N N . TYR B 1 56 ? 104.863 129.406 4.637 1.00 9.15 46 TYR B N 1
ATOM 1715 C CA . TYR B 1 56 ? 106.043 129.502 3.739 1.00 8.83 46 TYR B CA 1
ATOM 1716 C C . TYR B 1 56 ? 106.454 130.932 3.446 1.00 8.30 46 TYR B C 1
ATOM 1717 O O . TYR B 1 56 ? 107.636 131.139 3.128 1.00 9.23 46 TYR B O 1
ATOM 1726 N N . PHE B 1 57 ? 105.543 131.880 3.481 1.00 9.01 47 PHE B N 1
ATOM 1727 C CA . PHE B 1 57 ? 105.776 133.237 3.026 1.00 8.72 47 PHE B CA 1
ATOM 1728 C C . PHE B 1 57 ? 105.796 134.258 4.146 1.00 8.63 47 PHE B C 1
ATOM 1729 O O . PHE B 1 57 ? 105.805 135.459 3.930 1.00 9.39 47 PHE B O 1
ATOM 1737 N N . ASN B 1 58 ? 105.753 133.787 5.428 1.00 9.64 48 ASN B N 1
ATOM 1738 C CA A ASN B 1 58 ? 105.395 134.752 6.507 0.70 10.20 48 ASN B CA 1
ATOM 1739 C CA B ASN B 1 58 ? 105.419 134.686 6.540 0.30 9.03 48 ASN B CA 1
ATOM 1740 C C . ASN B 1 58 ? 106.479 135.760 6.750 1.00 9.96 48 ASN B C 1
ATOM 1741 O O . ASN B 1 58 ? 106.209 136.826 7.294 1.00 12.04 48 ASN B O 1
ATOM 1750 N N . ASP B 1 59 ? 107.712 135.494 6.307 1.00 10.03 49 ASP B N 1
ATOM 1751 C CA . ASP B 1 59 ? 108.816 136.472 6.461 1.00 10.66 49 ASP B CA 1
ATOM 1752 C C . ASP B 1 59 ? 108.563 137.757 5.693 1.00 10.22 49 ASP B C 1
ATOM 1753 O O . ASP B 1 59 ? 109.192 138.762 6.016 1.00 11.98 49 ASP B O 1
ATOM 1758 N N . THR B 1 60 ? 107.697 137.707 4.694 1.00 8.83 50 THR B N 1
ATOM 1759 C CA . THR B 1 60 ? 107.360 138.854 3.871 1.00 8.67 50 THR B CA 1
ATOM 1760 C C . THR B 1 60 ? 105.858 139.158 3.929 1.00 8.24 50 THR B C 1
ATOM 1761 O O . THR B 1 60 ? 105.357 139.727 2.941 1.00 9.90 50 THR B O 1
ATOM 1765 N N . CYS B 1 61 ? 105.194 138.815 5.031 1.00 9.19 51 CYS B N 1
ATOM 1766 C CA . CYS B 1 61 ? 103.792 139.185 5.215 1.00 9.13 51 CYS B CA 1
ATOM 1767 C C . CYS B 1 61 ? 103.642 139.894 6.553 1.00 9.12 51 CYS B C 1
ATOM 1768 O O . CYS B 1 61 ? 104.538 139.821 7.427 1.00 10.65 51 CYS B O 1
ATOM 1771 N N A MET B 1 62 ? 102.510 140.514 6.789 0.50 9.76 52 MET B N 1
ATOM 1772 N N B MET B 1 62 ? 102.498 140.484 6.795 0.50 9.68 52 MET B N 1
ATOM 1773 C CA A MET B 1 62 ? 102.254 141.311 7.991 0.50 10.03 52 MET B CA 1
ATOM 1774 C CA B MET B 1 62 ? 102.240 141.147 8.039 0.50 10.49 52 MET B CA 1
ATOM 1775 C C A MET B 1 62 ? 100.804 141.120 8.440 0.50 9.50 52 MET B C 1
ATOM 1776 C C B MET B 1 62 ? 100.794 141.056 8.454 0.50 9.60 52 MET B C 1
ATOM 1777 O O A MET B 1 62 ? 99.895 141.008 7.582 0.50 10.02 52 MET B O 1
ATOM 1778 O O B MET B 1 62 ? 99.888 141.029 7.621 0.50 10.33 52 MET B O 1
ATOM 1787 N N . ILE B 1 63 ? 100.625 141.077 9.761 1.00 9.79 53 ILE B N 1
ATOM 1788 C CA . ILE B 1 63 ? 99.299 141.173 10.422 1.00 10.63 53 ILE B CA 1
ATOM 1789 C C . ILE B 1 63 ? 99.254 142.331 11.353 1.00 9.95 53 ILE B C 1
ATOM 1790 O O . ILE B 1 63 ? 100.254 142.655 11.996 1.00 11.71 53 ILE B O 1
ATOM 1795 N N . ALA B 1 64 ? 98.082 142.948 11.429 1.00 10.10 54 ALA B N 1
ATOM 1796 C CA . ALA B 1 64 ? 97.755 143.919 12.466 1.00 10.25 54 ALA B CA 1
ATOM 1797 C C . ALA B 1 64 ? 96.634 143.403 13.294 1.00 9.89 54 ALA B C 1
ATOM 1798 O O . ALA B 1 64 ? 95.635 142.873 12.794 1.00 10.20 54 ALA B O 1
ATOM 1800 N N . GLU B 1 65 ? 96.797 143.518 14.636 1.00 11.05 55 GLU B N 1
ATOM 1801 C CA . GLU B 1 65 ? 95.781 143.062 15.58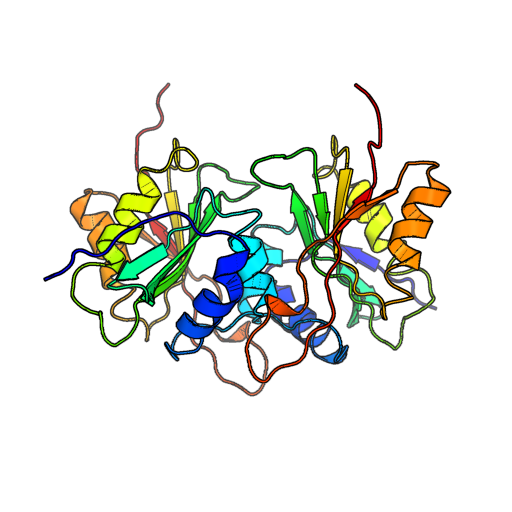6 1.00 11.92 55 GLU B CA 1
ATOM 1802 C C . GLU B 1 65 ? 95.409 144.195 16.538 1.00 12.17 55 GLU B C 1
ATOM 1803 O O . GLU B 1 65 ? 96.293 144.985 16.917 1.00 13.95 55 GLU B O 1
ATOM 1809 N N . HIS B 1 66 ? 94.164 144.252 16.909 1.00 12.53 56 HIS B N 1
ATOM 1810 C CA . HIS B 1 66 ? 93.688 145.271 17.876 1.00 13.91 56 HIS B CA 1
ATOM 1811 C C . HIS B 1 66 ? 92.740 144.576 18.818 1.00 14.58 56 HIS B C 1
ATOM 1812 O O . HIS B 1 66 ? 91.747 143.982 18.382 1.00 15.05 56 HIS B O 1
ATOM 1819 N N . GLU B 1 67 ? 93.044 144.598 20.121 1.00 15.39 57 GLU B N 1
ATOM 1820 C CA . GLU B 1 67 ? 92.234 144.041 21.153 1.00 18.36 57 GLU B CA 1
ATOM 1821 C C . GLU B 1 67 ? 91.845 142.615 20.787 1.00 18.14 57 GLU B C 1
ATOM 1822 O O . GLU B 1 67 ? 90.716 142.172 21.011 1.00 19.32 57 GLU B O 1
ATOM 1828 N N . GLY B 1 68 ? 92.834 141.889 20.249 1.00 18.08 58 GLY B N 1
ATOM 1829 C CA . GLY B 1 68 ? 92.664 140.446 19.950 1.00 20.97 58 GLY B CA 1
ATOM 1830 C C . GLY B 1 68 ? 92.134 140.023 18.640 1.00 21.71 58 GLY B C 1
ATOM 1831 O O . GLY B 1 68 ? 92.073 138.848 18.385 1.00 29.05 58 GLY B O 1
ATOM 1832 N N . ASP B 1 69 ? 91.669 141.036 17.862 1.00 16.19 59 ASP B N 1
ATOM 1833 C CA . ASP B 1 69 ? 91.058 140.792 16.546 1.00 18.55 59 ASP B CA 1
ATOM 1834 C C . ASP B 1 69 ? 92.097 141.122 15.448 1.00 14.09 59 ASP B C 1
ATOM 1835 O O . ASP B 1 69 ? 92.796 142.116 15.551 1.00 13.73 59 ASP B O 1
ATOM 1840 N N . ILE B 1 70 ? 92.175 140.266 14.429 1.00 13.73 60 ILE B N 1
ATOM 1841 C CA . ILE B 1 70 ? 92.978 140.603 13.241 1.00 12.43 60 ILE B CA 1
ATOM 1842 C C . ILE B 1 70 ? 92.214 141.712 12.539 1.00 13.40 60 ILE B C 1
ATOM 1843 O O . ILE B 1 70 ? 91.071 141.525 12.104 1.00 18.87 60 ILE B O 1
ATOM 1848 N N . VAL B 1 71 ? 92.852 142.852 12.370 1.00 10.85 61 VAL B N 1
ATOM 1849 C CA . VAL B 1 71 ? 92.285 144.002 11.700 1.00 10.33 61 VAL B CA 1
ATOM 1850 C C . VAL B 1 71 ? 92.979 144.386 10.418 1.00 9.31 61 VAL B C 1
ATOM 1851 O O . VAL B 1 71 ? 92.532 145.279 9.709 1.00 11.24 61 VAL B O 1
ATOM 1855 N N . GLY B 1 72 ? 94.169 143.792 10.149 1.00 9.33 62 GLY B N 1
ATOM 1856 C CA . GLY B 1 72 ? 94.899 144.105 8.925 1.00 8.44 62 GLY B CA 1
ATOM 1857 C C . GLY B 1 72 ? 95.731 142.958 8.513 1.00 8.44 62 GLY B C 1
ATOM 1858 O O . GLY B 1 72 ? 96.228 142.155 9.334 1.00 9.12 62 GLY B O 1
ATOM 1859 N N . PHE B 1 73 ? 95.985 142.881 7.203 1.00 8.15 63 PHE B N 1
ATOM 1860 C CA . PHE B 1 73 ? 96.882 141.833 6.615 1.00 8.07 63 PHE B CA 1
ATOM 1861 C C . PHE B 1 73 ? 97.494 142.422 5.368 1.00 8.36 63 PHE B C 1
ATOM 1862 O O . PHE B 1 73 ? 96.828 143.101 4.566 1.00 9.30 63 PHE B O 1
ATOM 1870 N N . ILE B 1 74 ? 98.771 142.078 5.172 1.00 7.96 64 ILE B N 1
ATOM 1871 C CA . ILE B 1 74 ? 99.457 142.217 3.860 1.00 8.18 64 ILE B CA 1
ATOM 1872 C C . ILE B 1 74 ? 100.102 140.939 3.528 1.00 8.21 64 ILE B C 1
ATOM 1873 O O . ILE B 1 74 ? 100.931 140.400 4.304 1.00 9.87 64 ILE B O 1
ATOM 1878 N N . SER B 1 75 ? 99.850 140.429 2.301 1.00 8.73 65 SER B N 1
ATOM 1879 C CA . SER B 1 75 ? 100.620 139.341 1.747 1.00 8.85 65 SER B CA 1
ATOM 1880 C C . SER B 1 75 ? 101.589 139.875 0.680 1.00 8.47 65 SER B C 1
ATOM 1881 O O . SER B 1 75 ? 101.231 140.735 -0.145 1.00 9.40 65 SER B O 1
ATOM 1884 N N . ALA B 1 76 ? 102.810 139.337 0.692 1.00 8.20 66 ALA B N 1
ATOM 1885 C CA . ALA B 1 76 ? 103.784 139.704 -0.315 1.00 7.96 66 ALA B CA 1
ATOM 1886 C C . ALA B 1 76 ? 104.752 138.585 -0.420 1.00 8.58 66 ALA B C 1
ATOM 1887 O O . ALA B 1 76 ? 104.906 137.712 0.437 1.00 8.72 66 ALA B O 1
ATOM 1889 N N . PHE B 1 77 ? 105.566 138.607 -1.513 1.00 8.60 67 PHE B N 1
ATOM 1890 C CA . PHE B 1 77 ? 106.642 137.632 -1.752 1.00 9.15 67 PHE B CA 1
ATOM 1891 C C . PHE B 1 77 ? 107.681 138.247 -2.628 1.00 9.37 67 PHE B C 1
ATOM 1892 O O . PHE B 1 77 ? 107.362 139.131 -3.466 1.00 10.07 67 PHE B O 1
ATOM 1900 N N . ARG B 1 78 ? 108.936 137.859 -2.472 1.00 9.31 68 ARG B N 1
ATOM 1901 C CA . ARG B 1 78 ? 109.951 138.279 -3.416 1.00 9.88 68 ARG B CA 1
ATOM 1902 C C . ARG B 1 78 ? 109.820 137.485 -4.706 1.00 9.80 68 ARG B C 1
ATOM 1903 O O . ARG B 1 78 ? 109.621 136.277 -4.695 1.00 10.72 68 ARG B O 1
ATOM 1911 N N . SER B 1 79 ? 109.898 138.174 -5.858 1.00 10.17 69 SER B N 1
ATOM 1912 C CA . SER B 1 79 ? 109.738 137.456 -7.134 1.00 10.29 69 SER B CA 1
ATOM 1913 C C . SER B 1 79 ? 110.857 136.439 -7.308 1.00 10.47 69 SER B C 1
ATOM 1914 O O . SER B 1 79 ? 112.001 136.835 -7.298 1.00 11.77 69 SER B O 1
ATOM 1917 N N . PRO B 1 80 ? 110.519 135.202 -7.592 1.00 11.10 70 PRO B N 1
ATOM 1918 C CA . PRO B 1 80 ? 111.613 134.221 -7.734 1.00 12.71 70 PRO B CA 1
ATOM 1919 C C . PRO B 1 80 ? 112.612 134.531 -8.814 1.00 14.51 70 PRO B C 1
ATOM 1920 O O . PRO B 1 80 ? 113.860 134.415 -8.566 1.00 18.24 70 PRO B O 1
ATOM 1924 N N . ARG B 1 81 ? 112.228 135.026 -9.957 1.00 14.46 71 ARG B N 1
ATOM 1925 C CA . ARG B 1 81 ? 113.179 135.335 -11.024 1.00 15.81 71 ARG B CA 1
ATOM 1926 C C . ARG B 1 81 ? 113.851 136.689 -10.841 1.00 17.83 71 ARG B C 1
ATOM 1927 O O . ARG B 1 81 ? 114.991 136.828 -11.366 1.00 20.49 71 ARG B O 1
ATOM 1935 N N . ASN B 1 82 ? 113.205 137.631 -10.164 1.00 15.67 72 ASN B N 1
ATOM 1936 C CA . ASN B 1 82 ? 113.667 138.987 -10.066 1.00 13.52 72 ASN B CA 1
ATOM 1937 C C . ASN B 1 82 ? 113.606 139.364 -8.568 1.00 13.40 72 ASN B C 1
ATOM 1938 O O . ASN B 1 82 ? 112.762 140.077 -8.127 1.00 12.44 72 ASN B O 1
ATOM 1943 N N . PRO B 1 83 ? 114.557 138.798 -7.778 1.00 14.67 73 PRO B N 1
ATOM 1944 C CA . PRO B 1 83 ? 114.465 138.911 -6.368 1.00 14.58 73 PRO B CA 1
ATOM 1945 C C . PRO B 1 83 ? 114.537 140.311 -5.764 1.00 14.09 73 PRO B C 1
ATOM 1946 O O . PRO B 1 83 ? 114.172 140.494 -4.598 1.00 14.52 73 PRO B O 1
ATOM 1950 N N . GLU B 1 84 ? 115.025 141.285 -6.508 1.00 12.79 74 GLU B N 1
ATOM 1951 C CA . GLU B 1 84 ? 114.995 142.634 -6.030 1.00 13.12 74 GLU B CA 1
ATOM 1952 C C . GLU B 1 84 ? 113.561 143.233 -6.043 1.00 11.19 74 GLU B C 1
ATOM 1953 O O . GLU B 1 84 ? 113.420 144.331 -5.504 1.00 12.21 74 GLU B O 1
ATOM 1959 N N . THR B 1 85 ? 112.626 142.510 -6.597 1.00 10.81 75 THR B N 1
ATOM 1960 C CA . THR B 1 85 ? 111.239 142.947 -6.611 1.00 10.96 75 THR B CA 1
ATOM 1961 C C . THR B 1 85 ? 110.420 142.246 -5.511 1.00 10.43 75 THR B C 1
ATOM 1962 O O . THR B 1 85 ? 110.427 141.007 -5.515 1.00 11.52 75 THR B O 1
ATOM 1966 N N . LEU B 1 86 ? 109.757 143.008 -4.691 1.00 10.02 76 LEU B N 1
ATOM 1967 C CA . LEU B 1 86 ? 108.738 142.471 -3.773 1.00 8.85 76 LEU B CA 1
ATOM 1968 C C . LEU B 1 86 ? 107.365 142.707 -4.424 1.00 8.53 76 LEU B C 1
ATOM 1969 O O . LEU B 1 86 ? 106.992 143.833 -4.710 1.00 9.79 76 LEU B O 1
ATOM 1974 N N . PHE B 1 87 ? 106.619 141.596 -4.625 1.00 8.62 77 PHE B N 1
ATOM 1975 C CA . PHE B 1 87 ? 105.242 141.698 -5.113 1.00 8.28 77 PHE B CA 1
ATOM 1976 C C . PHE B 1 87 ? 104.305 141.745 -3.912 1.00 8.76 77 PHE B C 1
ATOM 1977 O O . PHE B 1 87 ? 104.348 140.819 -3.072 1.00 9.15 77 PHE B O 1
ATOM 1985 N N . VAL B 1 88 ? 103.510 142.801 -3.834 1.00 7.91 78 VAL B N 1
ATOM 1986 C CA . VAL B 1 88 ? 102.526 142.932 -2.791 1.00 8.53 78 VAL B CA 1
ATOM 1987 C C . VAL B 1 88 ? 101.214 142.461 -3.353 1.00 8.46 78 VAL B C 1
ATOM 1988 O O . VAL B 1 88 ? 100.701 143.033 -4.372 1.00 9.43 78 VAL B O 1
ATOM 1992 N N . TRP B 1 89 ? 100.640 141.388 -2.809 1.00 8.31 79 TRP B N 1
ATOM 1993 C CA . TRP B 1 89 ? 99.489 140.687 -3.329 1.00 8.32 79 TRP B CA 1
ATOM 1994 C C . TRP B 1 89 ? 98.217 141.262 -2.806 1.00 8.70 79 TRP B C 1
ATOM 1995 O O . TRP B 1 89 ? 97.439 141.856 -3.595 1.00 10.95 79 TRP B O 1
ATOM 2006 N N . GLN B 1 90 ? 97.912 141.147 -1.506 1.00 8.21 80 GLN B N 1
ATOM 2007 C CA . GLN B 1 90 ? 96.660 141.694 -0.948 1.00 8.20 80 GLN B CA 1
ATOM 2008 C C . GLN B 1 90 ? 96.989 142.549 0.270 1.00 8.45 80 GLN B C 1
ATOM 2009 O O . GLN B 1 90 ? 97.782 142.128 1.130 1.00 10.12 80 GLN B O 1
ATOM 2015 N N . VAL B 1 91 ? 96.325 143.685 0.355 1.00 8.62 81 VAL B N 1
ATOM 2016 C CA . VAL B 1 91 ? 96.326 144.539 1.540 1.00 8.87 81 VAL B CA 1
ATOM 2017 C C . VAL B 1 91 ? 94.913 144.707 1.998 1.00 8.70 81 VAL B C 1
ATOM 2018 O O . VAL B 1 91 ? 94.091 145.199 1.177 1.00 10.07 81 VAL B O 1
ATOM 2022 N N . ALA B 1 92 ? 94.617 144.414 3.230 1.00 8.96 82 ALA B N 1
ATOM 2023 C CA . ALA B 1 92 ? 93.233 144.552 3.754 1.00 9.20 82 ALA B CA 1
ATOM 2024 C C . ALA B 1 92 ? 93.276 145.142 5.153 1.00 9.17 82 ALA B C 1
ATOM 2025 O O . ALA B 1 92 ? 94.094 144.687 5.967 1.00 8.98 82 ALA B O 1
ATOM 2027 N N . VAL B 1 93 ? 92.347 146.060 5.423 1.00 9.28 83 VAL B N 1
ATOM 2028 C CA . VAL B 1 93 ? 92.110 146.501 6.796 1.00 9.45 83 VAL B CA 1
ATOM 2029 C C . VAL B 1 93 ? 90.600 146.378 6.999 1.00 10.45 83 VAL B C 1
ATOM 2030 O O . VAL B 1 93 ? 89.772 146.766 6.148 1.00 10.65 83 VAL B O 1
ATOM 2034 N N . ALA B 1 94 ? 90.199 145.856 8.147 1.00 10.68 84 ALA B N 1
ATOM 2035 C CA . ALA B 1 94 ? 88.794 145.697 8.510 1.00 11.84 84 ALA B CA 1
ATOM 2036 C C . ALA B 1 94 ? 88.117 147.060 8.457 1.00 11.95 84 ALA B C 1
ATOM 2037 O O . ALA B 1 94 ? 88.657 148.075 8.898 1.00 11.69 84 ALA B O 1
ATOM 2039 N N . SER B 1 95 ? 86.882 147.062 7.917 1.00 13.94 85 SER B N 1
ATOM 2040 C CA A SER B 1 95 ? 86.075 148.220 7.836 0.50 14.05 85 SER B CA 1
ATOM 2041 C CA B SER B 1 95 ? 86.205 148.361 7.771 0.50 14.05 85 SER B CA 1
ATOM 2042 C C . SER B 1 95 ? 86.047 149.086 9.071 1.00 13.80 85 SER B C 1
ATOM 2043 O O . SER B 1 95 ? 86.076 150.315 9.074 1.00 15.00 85 SER B O 1
ATOM 2048 N N . SER B 1 96 ? 85.906 148.401 10.203 1.00 13.93 86 SER B N 1
ATOM 2049 C CA . SER B 1 96 ? 85.816 149.001 11.530 1.00 14.44 86 SER B CA 1
ATOM 2050 C C . SER B 1 96 ? 87.001 149.759 11.912 1.00 13.82 86 SER B C 1
ATOM 2051 O O . SER B 1 96 ? 86.958 150.615 12.832 1.00 16.14 86 SER B O 1
ATOM 2054 N N . HIS B 1 97 ? 88.132 149.548 11.246 1.00 12.11 87 HIS B N 1
ATOM 2055 C CA . HIS B 1 97 ? 89.408 150.120 11.653 1.00 12.63 87 HIS B CA 1
ATOM 2056 C C . HIS B 1 97 ? 90.107 150.860 10.572 1.00 11.52 87 HIS B C 1
ATOM 2057 O O . HIS B 1 97 ? 91.296 151.198 10.679 1.00 12.63 87 HIS B O 1
ATOM 2064 N N . ARG B 1 98 ? 89.408 151.258 9.492 1.00 12.76 88 ARG B N 1
ATOM 2065 C CA . ARG B 1 98 ? 90.030 152.041 8.383 1.00 12.93 88 ARG B CA 1
ATOM 2066 C C . ARG B 1 98 ? 90.233 153.469 8.734 1.00 12.94 88 ARG B C 1
ATOM 2067 O O . ARG B 1 98 ? 89.639 154.018 9.645 1.00 15.53 88 ARG B O 1
ATOM 2075 N N . ARG B 1 99 ? 91.157 154.072 7.992 1.00 12.28 89 ARG B N 1
ATOM 2076 C CA . ARG B 1 99 ? 91.487 155.472 8.101 1.00 13.94 89 ARG B CA 1
ATOM 2077 C C . ARG B 1 99 ? 92.096 155.871 9.414 1.00 15.64 89 ARG B C 1
ATOM 2078 O O . ARG B 1 99 ? 92.005 156.978 9.934 1.00 16.72 89 ARG B O 1
ATOM 2086 N N . GLN B 1 100 ? 92.843 154.897 9.960 1.00 13.43 90 GLN B N 1
ATOM 2087 C CA . GLN B 1 100 ? 93.599 155.052 11.163 1.00 14.70 90 GLN B CA 1
ATOM 2088 C C . GLN B 1 100 ? 95.108 154.887 10.932 1.00 14.36 90 GLN B C 1
ATOM 2089 O O . GLN B 1 100 ? 95.898 154.894 11.879 1.00 16.77 90 GLN B O 1
ATOM 2095 N N . GLY B 1 101 ? 95.549 154.688 9.706 1.00 13.02 91 GLY B N 1
ATOM 2096 C CA . GLY B 1 101 ? 96.961 154.523 9.392 1.00 12.82 91 GLY B CA 1
ATOM 2097 C C . GLY B 1 101 ? 97.429 153.065 9.500 1.00 10.77 91 GLY B C 1
ATOM 2098 O O . GLY B 1 101 ? 98.665 152.885 9.396 1.00 12.17 91 GLY B O 1
ATOM 2099 N N . ILE B 1 102 ? 96.575 152.104 9.644 1.00 10.76 92 ILE B N 1
ATOM 2100 C CA . ILE B 1 102 ? 97.038 150.713 9.820 1.00 10.64 92 ILE B CA 1
ATOM 2101 C C . ILE B 1 102 ? 97.674 150.214 8.541 1.00 10.00 92 ILE B C 1
ATOM 2102 O O . ILE B 1 102 ? 98.711 149.575 8.594 1.00 9.80 92 ILE B O 1
ATOM 2107 N N . ALA B 1 103 ? 97.056 150.460 7.377 1.00 10.22 93 ALA B N 1
ATOM 2108 C CA . ALA B 1 103 ? 97.691 149.955 6.171 1.00 10.00 93 ALA B CA 1
ATOM 2109 C C . ALA B 1 103 ? 99.059 150.616 5.937 1.00 10.16 93 ALA B C 1
ATOM 2110 O O . ALA B 1 103 ? 100.019 149.907 5.562 1.00 10.09 93 ALA B O 1
ATOM 2112 N N . LYS B 1 104 ? 99.173 151.921 6.169 1.00 10.51 94 LYS B N 1
ATOM 2113 C CA . LYS B 1 104 ? 100.447 152.578 5.991 1.00 11.51 94 LYS B CA 1
ATOM 2114 C C . LYS B 1 104 ? 101.472 151.983 6.956 1.00 10.12 94 LYS B C 1
ATOM 2115 O O . LYS B 1 104 ? 102.619 151.772 6.575 1.00 11.41 94 LYS B O 1
ATOM 2121 N N . ALA B 1 105 ? 101.082 151.709 8.167 1.00 10.81 95 ALA B N 1
ATOM 2122 C CA . ALA B 1 105 ? 101.996 151.132 9.171 1.00 10.28 95 ALA B CA 1
ATOM 2123 C C . ALA B 1 105 ? 102.354 149.708 8.766 1.00 9.94 95 ALA B C 1
ATOM 2124 O O . ALA B 1 105 ? 103.533 149.309 8.971 1.00 10.84 95 ALA B O 1
ATOM 2126 N N . MET B 1 106 ? 101.436 148.930 8.231 1.00 9.89 96 MET B N 1
ATOM 2127 C CA . MET B 1 106 ? 101.792 147.595 7.827 1.00 10.29 96 MET B CA 1
ATOM 2128 C C . MET B 1 106 ? 102.788 147.617 6.665 1.00 9.99 96 MET B C 1
ATOM 2129 O O . MET B 1 106 ? 103.715 146.818 6.617 1.00 10.68 96 MET B O 1
ATOM 2134 N N . LEU B 1 107 ? 102.577 148.537 5.691 1.00 10.21 97 LEU B N 1
ATOM 2135 C CA . LEU B 1 107 ? 103.435 148.570 4.518 1.00 9.95 97 LEU B CA 1
ATOM 2136 C C . LEU B 1 107 ? 104.805 149.051 4.917 1.00 10.50 97 LEU B C 1
ATOM 2137 O O . LEU B 1 107 ? 105.852 148.462 4.536 1.00 10.59 97 LEU B O 1
ATOM 2142 N N . THR B 1 108 ? 104.914 150.108 5.717 1.00 10.59 98 THR B N 1
ATOM 2143 C CA . THR B 1 108 ? 106.205 150.629 6.172 1.00 11.36 98 THR B CA 1
ATOM 2144 C C . THR B 1 108 ? 106.858 149.511 6.992 1.00 11.15 98 THR B C 1
ATOM 2145 O O . THR B 1 108 ? 108.090 149.212 6.840 1.00 12.09 98 THR B O 1
ATOM 2149 N N . GLY B 1 109 ? 106.137 148.868 7.877 1.00 10.97 99 GLY B N 1
ATOM 2150 C CA . GLY B 1 109 ? 106.729 147.811 8.682 1.00 12.42 99 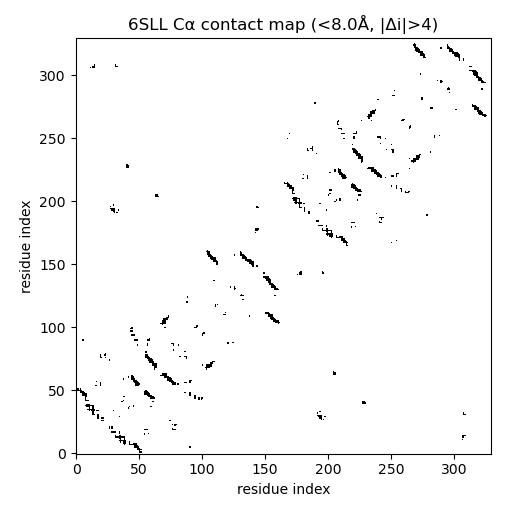GLY B CA 1
ATOM 2151 C C . GLY B 1 109 ? 107.165 146.637 7.882 1.00 11.62 99 GLY B C 1
ATOM 2152 O O . GLY B 1 109 ? 108.258 146.064 8.131 1.00 12.33 99 GLY B O 1
ATOM 2153 N N . LEU B 1 110 ? 106.441 146.238 6.848 1.00 11.15 100 LEU B N 1
ATOM 2154 C CA . LEU B 1 110 ? 106.862 145.172 5.985 1.00 11.67 100 LEU B CA 1
ATOM 2155 C C . LEU B 1 110 ? 108.204 145.467 5.362 1.00 11.19 100 LEU B C 1
ATOM 2156 O O . LEU B 1 110 ? 109.100 144.596 5.290 1.00 11.35 100 LEU B O 1
ATOM 2161 N N . MET B 1 111 ? 108.429 146.661 4.952 1.00 10.53 101 MET B N 1
ATOM 2162 C CA . MET B 1 111 ? 109.646 147.008 4.259 1.00 11.13 101 MET B CA 1
ATOM 2163 C C . MET B 1 111 ? 110.855 147.079 5.193 1.00 11.47 101 MET B C 1
ATOM 2164 O O . MET B 1 111 ? 111.977 147.097 4.714 1.00 13.70 101 MET B O 1
ATOM 2169 N N . ASN B 1 112 ? 110.665 147.028 6.510 1.00 11.12 102 ASN B N 1
ATOM 2170 C CA . ASN B 1 112 ? 111.776 146.908 7.463 1.00 11.87 102 ASN B CA 1
ATOM 2171 C C . ASN B 1 112 ? 112.153 145.470 7.732 1.00 11.74 102 ASN B C 1
ATOM 2172 O O . ASN B 1 112 ? 113.156 145.231 8.421 1.00 13.32 102 ASN B O 1
ATOM 2177 N N . GLN B 1 113 ? 111.361 144.493 7.340 1.00 11.43 103 GLN B N 1
ATOM 2178 C CA . GLN B 1 113 ? 111.620 143.145 7.748 1.00 11.37 103 GLN B CA 1
ATOM 2179 C C . GLN B 1 113 ? 112.901 142.652 7.189 1.00 10.60 103 GLN B C 1
ATOM 2180 O O . GLN B 1 113 ? 113.329 143.008 6.062 1.00 10.91 103 GLN B O 1
ATOM 2186 N N . LYS B 1 114 ? 113.525 141.718 7.880 1.00 11.16 104 LYS B N 1
ATOM 2187 C CA . LYS B 1 114 ? 114.810 141.198 7.473 1.00 11.81 104 LYS B CA 1
ATOM 2188 C C . LYS B 1 114 ? 114.786 140.607 6.085 1.00 11.13 104 LYS B C 1
ATOM 2189 O O . LYS B 1 114 ? 115.713 140.800 5.299 1.00 12.58 104 LYS B O 1
ATOM 2195 N N . ALA B 1 115 ? 113.696 139.854 5.731 1.00 10.55 105 ALA B N 1
ATOM 2196 C CA . ALA B 1 115 ? 113.575 139.247 4.430 1.00 11.41 105 ALA B CA 1
ATOM 2197 C C . ALA B 1 115 ? 113.263 140.214 3.354 1.00 11.78 105 ALA B C 1
ATOM 2198 O O . ALA B 1 115 ? 113.271 139.810 2.163 1.00 13.74 105 ALA B O 1
ATOM 2200 N N . CYS B 1 116 ? 113.058 141.486 3.651 1.00 10.98 106 CYS B N 1
ATOM 2201 C CA . CYS B 1 116 ? 112.856 142.506 2.615 1.00 11.85 106 CYS B CA 1
ATOM 2202 C C . CYS B 1 116 ? 114.103 143.356 2.409 1.00 12.17 106 CYS B C 1
ATOM 2203 O O . CYS B 1 116 ? 114.132 144.335 1.669 1.00 12.53 106 CYS B O 1
ATOM 2206 N N . HIS B 1 117 ? 115.213 142.965 3.062 1.00 13.29 107 HIS B N 1
ATOM 2207 C CA . HIS B 1 117 ? 116.468 143.683 2.844 1.00 12.93 107 HIS B CA 1
ATOM 2208 C C . HIS B 1 117 ? 116.832 143.586 1.371 1.00 12.26 107 HIS B C 1
ATOM 2209 O O . HIS B 1 117 ? 116.813 142.499 0.786 1.00 13.71 107 HIS B O 1
ATOM 2216 N N . GLY B 1 118 ? 117.264 144.689 0.793 1.00 11.94 108 GLY B N 1
ATOM 2217 C CA . GLY B 1 118 ? 117.676 144.657 -0.589 1.00 13.20 108 GLY B CA 1
ATOM 2218 C C . GLY B 1 118 ? 116.522 144.813 -1.617 1.00 11.90 108 GLY B C 1
ATOM 2219 O O . GLY B 1 118 ? 116.838 144.726 -2.801 1.00 13.20 108 GLY B O 1
ATOM 2220 N N . VAL B 1 119 ? 115.297 144.927 -1.196 1.00 11.37 109 VAL B N 1
ATOM 2221 C CA . VAL B 1 119 ? 114.242 145.115 -2.141 1.00 11.49 109 VAL B CA 1
ATOM 2222 C C . VAL B 1 119 ? 114.412 146.484 -2.771 1.00 11.54 109 VAL B C 1
ATOM 2223 O O . VAL B 1 119 ? 114.474 147.528 -2.104 1.00 12.91 109 VAL B O 1
ATOM 2227 N N A ARG B 1 120 ? 114.526 146.479 -4.104 0.41 11.11 110 ARG B N 1
ATOM 2228 N N B ARG B 1 120 ? 114.476 146.505 -4.088 0.59 11.27 110 ARG B N 1
ATOM 2229 C CA A ARG B 1 120 ? 114.681 147.680 -4.902 0.41 11.16 110 ARG B CA 1
ATOM 2230 C CA B ARG B 1 120 ? 114.653 147.718 -4.815 0.59 11.87 110 ARG B CA 1
ATOM 2231 C C A ARG B 1 120 ? 113.378 148.213 -5.507 0.41 10.72 110 ARG B C 1
ATOM 2232 C C B ARG B 1 120 ? 113.374 148.221 -5.498 0.59 11.38 110 ARG B C 1
ATOM 2233 O O A ARG B 1 120 ? 113.297 149.409 -5.802 0.41 10.86 110 ARG B O 1
ATOM 2234 O O B ARG B 1 120 ? 113.290 149.422 -5.803 0.59 11.44 110 ARG B O 1
ATOM 2249 N N . PHE B 1 121 ? 112.376 147.347 -5.689 1.00 10.95 111 PHE B N 1
ATOM 2250 C CA . PHE B 1 121 ? 111.093 147.705 -6.251 1.00 10.57 111 PHE B CA 1
ATOM 2251 C C . PHE B 1 121 ? 109.952 147.015 -5.538 1.00 10.13 111 PHE B C 1
ATOM 2252 O O . PHE B 1 121 ? 110.156 145.831 -5.189 1.00 11.01 111 PHE B O 1
ATOM 2260 N N . ILE B 1 122 ? 108.815 147.666 -5.435 1.00 10.24 112 ILE B N 1
ATOM 2261 C CA . ILE B 1 122 ? 107.563 146.994 -5.149 1.00 10.09 112 ILE B CA 1
ATOM 2262 C C . ILE B 1 122 ? 106.785 146.922 -6.447 1.00 10.21 112 ILE B C 1
ATOM 2263 O O . ILE B 1 122 ? 106.669 147.942 -7.172 1.00 11.92 112 ILE B O 1
ATOM 2268 N N . GLU B 1 123 ? 106.128 145.781 -6.691 1.00 10.34 113 GLU B N 1
ATOM 2269 C CA . GLU B 1 123 ? 105.083 145.600 -7.691 1.00 10.61 113 GLU B CA 1
ATOM 2270 C C . GLU B 1 123 ? 103.778 145.296 -7.050 1.00 9.66 113 GLU B C 1
ATOM 2271 O O . GLU B 1 123 ? 103.842 144.442 -6.099 1.00 10.03 113 GLU B O 1
ATOM 2277 N N . THR B 1 124 ? 102.667 145.801 -7.530 1.00 9.85 114 THR B N 1
ATOM 2278 C CA . THR B 1 124 ? 101.341 145.465 -7.003 1.00 9.50 114 THR B CA 1
ATOM 2279 C C . THR B 1 124 ? 100.350 145.842 -8.092 1.00 9.49 114 THR B C 1
ATOM 2280 O O . THR B 1 124 ? 100.665 146.715 -8.874 1.00 11.95 114 THR B O 1
ATOM 2284 N N . THR B 1 125 ? 99.189 145.232 -8.067 1.00 9.34 115 THR B N 1
ATOM 2285 C CA . THR B 1 125 ? 98.165 145.730 -9.003 1.00 9.55 115 THR B CA 1
ATOM 2286 C C . THR B 1 125 ? 97.039 146.372 -8.208 1.00 10.77 115 THR B C 1
ATOM 2287 O O . THR B 1 125 ? 96.700 145.945 -7.095 1.00 11.10 115 THR B O 1
ATOM 2291 N N . VAL B 1 126 ? 96.458 147.453 -8.796 1.00 11.20 116 VAL B N 1
ATOM 2292 C CA . VAL B 1 126 ? 95.441 148.181 -8.061 1.00 12.44 116 VAL B CA 1
ATOM 2293 C C . VAL B 1 126 ? 94.307 148.567 -9.063 1.00 12.61 116 VAL B C 1
ATOM 2294 O O . VAL B 1 126 ? 94.555 149.428 -9.931 1.00 15.00 116 VAL B O 1
ATOM 2298 N N A SER B 1 127 ? 93.151 148.126 -8.872 0.50 11.87 117 SER B N 1
ATOM 2299 N N B SER B 1 127 ? 93.207 147.730 -9.035 0.50 13.19 117 SER B N 1
ATOM 2300 C CA A SER B 1 127 ? 92.221 148.426 -9.824 0.50 11.63 117 SER B CA 1
ATOM 2301 C CA B SER B 1 127 ? 91.838 147.962 -9.813 0.50 12.47 117 SER B CA 1
ATOM 2302 C C A SER B 1 127 ? 91.734 149.814 -9.686 0.50 15.02 117 SER B C 1
ATOM 2303 C C B SER B 1 127 ? 91.307 149.381 -9.550 0.50 13.31 117 SER B C 1
ATOM 2304 O O A SER B 1 127 ? 92.060 150.604 -8.711 0.50 17.79 117 SER B O 1
ATOM 2305 O O B SER B 1 127 ? 91.479 149.927 -8.422 0.50 11.44 117 SER B O 1
ATOM 2310 N N . PRO B 1 128 ? 90.799 150.117 -10.574 1.00 19.51 118 PRO B N 1
ATOM 2311 C CA . PRO B 1 128 ? 90.186 151.491 -10.363 1.00 24.20 118 PRO B CA 1
ATOM 2312 C C . PRO B 1 128 ? 89.266 151.758 -9.231 1.00 22.42 118 PRO B C 1
ATOM 2313 O O . PRO B 1 128 ? 89.239 152.716 -8.583 1.00 28.49 118 PRO B O 1
ATOM 2317 N N . SER B 1 129 ? 88.527 150.732 -8.826 1.00 20.33 119 SER B N 1
ATOM 2318 C CA . SER B 1 129 ? 87.644 150.905 -7.647 1.00 25.93 119 SER B CA 1
ATOM 2319 C C . SER B 1 129 ? 88.298 150.819 -6.307 1.00 23.89 119 SER B C 1
ATOM 2320 O O . SER B 1 129 ? 87.682 151.192 -5.288 1.00 24.21 119 SER B O 1
ATOM 2323 N N . ASN B 1 130 ? 89.585 150.435 -6.270 1.00 21.12 120 ASN B N 1
ATOM 2324 C CA . ASN B 1 130 ? 90.334 150.310 -5.032 1.00 17.18 120 ASN B CA 1
ATOM 2325 C C . ASN B 1 130 ? 91.026 151.643 -4.860 1.00 18.00 120 ASN B C 1
ATOM 2326 O O . ASN B 1 130 ? 92.298 151.803 -4.835 1.00 16.36 120 ASN B O 1
ATOM 2331 N N . MET B 1 131 ? 90.225 152.671 -4.635 1.00 19.24 121 MET B N 1
ATOM 2332 C CA A MET B 1 131 ? 90.630 153.993 -4.645 0.50 14.71 121 MET B CA 1
ATOM 2333 C CA B MET B 1 131 ? 90.870 154.146 -4.705 0.50 16.49 121 MET B CA 1
ATOM 2334 C C . MET B 1 131 ? 91.657 154.356 -3.406 1.00 16.51 121 MET B C 1
ATOM 2335 O O . MET B 1 131 ? 92.703 155.043 -3.490 1.00 17.50 121 MET B O 1
ATOM 2344 N N . ALA B 1 132 ? 91.278 153.830 -2.231 1.00 15.46 122 ALA B N 1
ATOM 2345 C CA . ALA B 1 132 ? 92.151 153.983 -1.040 1.00 14.25 122 ALA B CA 1
ATOM 2346 C C . ALA B 1 132 ? 93.451 153.278 -1.206 1.00 13.24 122 ALA B C 1
ATOM 2347 O O . ALA B 1 132 ? 94.513 153.737 -0.755 1.00 14.73 122 ALA B O 1
ATOM 2349 N N . SER B 1 133 ? 93.425 152.113 -1.898 1.00 13.18 123 SER B N 1
ATOM 2350 C CA A SER B 1 133 ? 94.669 151.380 -2.132 0.27 13.24 123 SER B CA 1
ATOM 2351 C CA B SER B 1 133 ? 94.631 151.395 -2.154 0.73 13.25 123 SER B CA 1
ATOM 2352 C C . SER B 1 133 ? 95.614 152.149 -3.030 1.00 12.83 123 SER B C 1
ATOM 2353 O O . SER B 1 133 ? 96.835 152.174 -2.861 1.00 14.01 123 SER B O 1
ATOM 2358 N N . ARG B 1 134 ? 95.071 152.796 -4.062 1.00 14.67 124 ARG B N 1
ATOM 2359 C CA . ARG B 1 134 ? 95.879 153.691 -4.830 1.00 14.90 124 ARG B CA 1
ATOM 2360 C C . ARG B 1 134 ? 96.601 154.798 -4.062 1.00 15.91 124 ARG B C 1
ATOM 2361 O O . ARG B 1 134 ? 97.798 155.039 -4.175 1.00 15.88 124 ARG B O 1
ATOM 2369 N N . ARG B 1 135 ? 95.826 155.408 -3.117 1.00 16.97 125 ARG B N 1
ATOM 2370 C CA . ARG B 1 135 ? 96.470 156.439 -2.245 1.00 17.97 125 ARG B CA 1
ATOM 2371 C C . ARG B 1 135 ? 97.510 155.843 -1.337 1.00 16.48 125 ARG B C 1
ATOM 2372 O O . ARG B 1 135 ? 98.590 156.474 -1.078 1.00 17.67 125 ARG B O 1
ATOM 2380 N N . LEU B 1 136 ? 97.286 154.604 -0.825 1.00 13.98 126 LEU B N 1
ATOM 2381 C CA . LEU B 1 136 ? 98.279 153.948 0.028 1.00 13.74 126 LEU B CA 1
ATOM 2382 C C . LEU B 1 136 ? 99.597 153.873 -0.700 1.00 14.51 126 LEU B C 1
ATOM 2383 O O . LEU B 1 136 ? 100.677 154.246 -0.200 1.00 16.08 126 LEU B O 1
ATOM 2388 N N . PHE B 1 137 ? 99.572 153.292 -1.943 1.00 13.96 127 PHE B N 1
ATOM 2389 C CA . PHE B 1 137 ? 100.819 152.984 -2.613 1.00 13.81 127 PHE B CA 1
ATOM 2390 C C . PHE B 1 137 ? 101.440 154.271 -3.214 1.00 16.02 127 PHE B C 1
ATOM 2391 O O . PHE B 1 137 ? 102.670 154.436 -3.135 1.00 15.96 127 PHE B O 1
ATOM 2399 N N . LEU B 1 138 ? 100.629 155.140 -3.846 1.00 16.54 128 LEU B N 1
ATOM 2400 C CA . LEU B 1 138 ? 101.214 156.320 -4.382 1.00 17.24 128 LEU B CA 1
ATOM 2401 C C . LEU B 1 138 ? 101.677 157.285 -3.320 1.00 18.51 128 LEU B C 1
ATOM 2402 O O . LEU B 1 138 ? 102.769 157.893 -3.451 1.00 20.26 128 LEU B O 1
ATOM 2407 N N . GLY B 1 139 ? 101.004 157.312 -2.198 1.00 17.84 129 GLY B N 1
ATOM 2408 C CA . GLY B 1 139 ? 101.474 158.097 -1.003 1.00 18.55 129 GLY B CA 1
ATOM 2409 C C . GLY B 1 139 ? 102.751 157.592 -0.441 1.00 18.32 129 GLY B C 1
ATOM 2410 O O . GLY B 1 139 ? 103.647 158.329 -0.014 1.00 20.20 129 GLY B O 1
ATOM 2411 N N . TYR B 1 140 ? 102.928 156.269 -0.354 1.00 17.79 130 TYR B N 1
ATOM 2412 C CA . TYR B 1 140 ? 104.201 155.684 0.096 1.00 18.41 130 TYR B CA 1
ATOM 2413 C C . TYR B 1 140 ? 105.327 156.124 -0.802 1.00 18.82 130 TYR B C 1
ATOM 2414 O O . TYR B 1 140 ? 106.406 156.564 -0.291 1.00 20.66 130 TYR B O 1
ATOM 2423 N N . ALA B 1 141 ? 105.164 156.055 -2.086 1.00 18.73 131 ALA B N 1
ATOM 2424 C CA . ALA B 1 141 ? 106.205 156.471 -2.979 1.00 19.96 131 ALA B CA 1
ATOM 2425 C C . ALA B 1 141 ? 106.507 158.003 -2.822 1.00 19.92 131 ALA B C 1
ATOM 2426 O O . ALA B 1 141 ? 107.636 158.429 -2.732 1.00 20.84 131 ALA B O 1
ATOM 2428 N N . GLU B 1 142 ? 105.447 158.785 -2.692 1.00 19.51 132 GLU B N 1
ATOM 2429 C CA . GLU B 1 142 ? 105.626 160.235 -2.464 1.00 23.58 132 GLU B CA 1
ATOM 2430 C C . GLU B 1 142 ? 106.443 160.511 -1.255 1.00 22.79 132 GLU B C 1
ATOM 2431 O O . GLU B 1 142 ? 107.372 161.391 -1.261 1.00 26.26 132 GLU B O 1
ATOM 2437 N N . GLU B 1 143 ? 106.130 159.872 -0.129 1.00 22.84 133 GLU B N 1
ATOM 2438 C CA . GLU B 1 143 ? 106.742 160.215 1.120 1.00 24.79 133 GLU B CA 1
ATOM 2439 C C . GLU B 1 143 ? 108.154 159.786 1.108 1.00 27.27 133 GLU B C 1
ATOM 2440 O O . GLU B 1 143 ? 108.957 160.444 1.760 1.00 27.63 133 GLU B O 1
ATOM 2446 N N . LYS B 1 144 ? 108.544 158.764 0.329 1.00 22.59 134 LYS B N 1
ATOM 2447 C CA . LYS B 1 144 ? 109.909 158.340 0.282 1.00 24.82 134 LYS B CA 1
ATOM 2448 C C . LYS B 1 144 ? 110.659 159.069 -0.834 1.00 22.04 134 LYS B C 1
ATOM 2449 O O . LYS B 1 144 ? 111.909 158.794 -1.009 1.00 24.45 134 LYS B O 1
ATOM 2455 N N . SER B 1 145 ? 109.946 159.913 -1.614 1.00 22.94 135 SER B N 1
ATOM 2456 C CA . SER B 1 145 ? 110.489 160.562 -2.808 1.00 20.63 135 SER B CA 1
ATOM 2457 C C . SER B 1 145 ? 111.042 159.563 -3.868 1.00 21.91 135 SER B C 1
ATOM 2458 O O . SER B 1 145 ? 112.186 159.712 -4.338 1.00 24.92 135 SER B O 1
ATOM 2461 N N . ILE B 1 146 ? 110.290 158.541 -4.158 1.00 20.09 136 ILE B N 1
ATOM 2462 C CA A ILE B 1 146 ? 110.618 157.464 -5.073 0.70 20.78 136 ILE B CA 1
ATOM 2463 C CA B ILE B 1 146 ? 110.705 157.619 -5.199 0.30 20.59 136 ILE B CA 1
ATOM 2464 C C . ILE B 1 146 ? 109.632 157.457 -6.249 1.00 19.47 136 ILE B C 1
ATOM 2465 O O . ILE B 1 146 ? 108.424 157.682 -5.983 1.00 21.83 136 ILE B O 1
ATOM 2474 N N . PRO B 1 147 ? 110.118 157.152 -7.467 1.00 20.79 137 PRO B N 1
ATOM 2475 C CA . PRO B 1 147 ? 109.191 157.059 -8.607 1.00 20.86 137 PRO B CA 1
ATOM 2476 C C . PRO B 1 147 ? 108.158 155.933 -8.537 1.00 17.06 137 PRO B C 1
ATOM 2477 O O . PRO B 1 147 ? 108.428 154.903 -7.942 1.00 17.86 137 PRO B O 1
ATOM 2481 N N . SER B 1 148 ? 107.076 156.147 -9.247 1.00 19.75 138 SER B N 1
ATOM 2482 C CA . SER B 1 148 ? 106.095 155.136 -9.487 1.00 19.61 138 SER B CA 1
ATOM 2483 C C . SER B 1 148 ? 105.702 155.175 -10.956 1.00 21.40 138 SER B C 1
ATOM 2484 O O . SER B 1 148 ? 105.688 156.256 -11.597 1.00 24.57 138 SE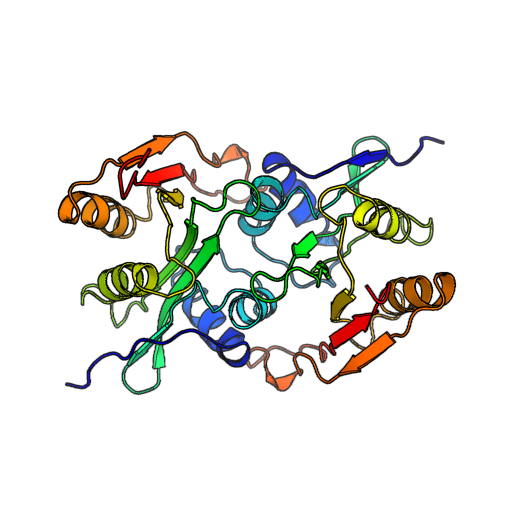R B O 1
ATOM 2487 N N . THR B 1 149 ? 105.423 154.031 -11.579 1.00 18.29 139 THR B N 1
ATOM 2488 C CA . THR B 1 149 ? 104.964 153.934 -12.894 1.00 19.14 139 THR B CA 1
ATOM 2489 C C . THR B 1 149 ? 103.793 152.905 -12.951 1.00 18.62 139 THR B C 1
ATOM 2490 O O . THR B 1 149 ? 103.855 151.941 -12.204 1.00 21.49 139 THR B O 1
ATOM 2494 N N . VAL B 1 150 ? 102.958 153.028 -13.923 1.00 21.33 140 VAL B N 1
ATOM 2495 C CA . VAL B 1 150 ? 101.749 152.167 -14.068 1.00 19.82 140 VAL B CA 1
ATOM 2496 C C . VAL B 1 150 ? 101.849 151.536 -15.461 1.00 21.07 140 VAL B C 1
ATOM 2497 O O . VAL B 1 150 ? 102.031 152.259 -16.460 1.00 28.16 140 VAL B O 1
ATOM 2501 N N . THR B 1 151 ? 101.812 150.214 -15.627 1.00 19.10 141 THR B N 1
ATOM 2502 C CA . THR B 1 151 ? 101.680 149.503 -16.922 1.00 21.25 141 THR B CA 1
ATOM 2503 C C . THR B 1 151 ? 100.426 148.641 -16.843 1.00 19.46 141 THR B C 1
ATOM 2504 O O . THR B 1 151 ? 99.669 148.641 -15.882 1.00 16.59 141 THR B O 1
ATOM 2508 N N . VAL B 1 152 ? 100.129 147.992 -18.012 1.00 19.30 142 VAL B N 1
ATOM 2509 C CA . VAL B 1 152 ? 98.880 147.338 -18.255 1.00 18.33 142 VAL B CA 1
ATOM 2510 C C . VAL B 1 152 ? 98.375 146.294 -17.136 1.00 16.00 142 VAL B C 1
ATOM 2511 O O . VAL B 1 152 ? 97.194 146.225 -16.873 1.00 18.73 142 VAL B O 1
ATOM 2515 N N . GLY B 1 153 ? 99.262 145.526 -16.664 1.00 15.90 143 GLY B N 1
ATOM 2516 C CA . GLY B 1 153 ? 98.874 144.493 -15.714 1.00 12.45 143 GLY B CA 1
ATOM 2517 C C . GLY B 1 153 ? 97.921 143.471 -16.304 1.00 11.63 143 GLY B C 1
ATOM 2518 O O . GLY B 1 153 ? 98.133 143.097 -17.449 1.00 13.53 143 GLY B O 1
ATOM 2519 N N . TYR B 1 154 ? 96.966 143.006 -15.526 1.00 11.84 144 TYR B N 1
ATOM 2520 C CA . TYR B 1 154 ? 96.049 141.983 -15.965 1.00 11.82 144 TYR B CA 1
ATOM 2521 C C . TYR B 1 154 ? 94.688 142.678 -16.298 1.00 11.48 144 TYR B C 1
ATOM 2522 O O . TYR B 1 154 ? 93.949 143.095 -15.409 1.00 12.44 144 TYR B O 1
ATOM 2531 N N . GLY B 1 155 ? 94.390 142.747 -17.619 1.00 12.25 145 GLY B N 1
ATOM 2532 C CA . GLY B 1 155 ? 93.153 143.412 -18.028 1.00 12.98 145 GLY B CA 1
ATOM 2533 C C . GLY B 1 155 ? 91.943 142.547 -17.696 1.00 12.48 145 GLY B C 1
ATOM 2534 O O . GLY B 1 155 ? 92.022 141.358 -17.546 1.00 11.95 145 GLY B O 1
ATOM 2535 N N . ALA B 1 156 ? 90.767 143.246 -17.674 1.00 12.86 146 ALA B N 1
ATOM 2536 C CA . ALA B 1 156 ? 89.535 142.593 -17.411 1.00 13.61 146 ALA B CA 1
ATOM 2537 C C . ALA B 1 156 ? 89.300 141.391 -18.247 1.00 13.16 146 ALA B C 1
ATOM 2538 O O . ALA B 1 156 ? 88.662 140.428 -17.832 1.00 13.80 146 ALA B O 1
ATOM 2540 N N . GLU B 1 157 ? 89.727 141.415 -19.542 1.00 13.15 147 GLU B N 1
ATOM 2541 C CA . GLU B 1 157 ? 89.507 140.348 -20.463 1.00 13.93 147 GLU B CA 1
ATOM 2542 C C . GLU B 1 157 ? 90.142 139.064 -20.096 1.00 13.63 147 GLU B C 1
ATOM 2543 O O . GLU B 1 157 ? 89.858 138.043 -20.673 1.00 16.07 147 GLU B O 1
ATOM 2549 N N . MET B 1 158 ? 91.153 139.148 -19.169 1.00 13.11 148 MET B N 1
ATOM 2550 C CA . MET B 1 158 ? 91.844 137.923 -18.784 1.00 13.32 148 MET B CA 1
ATOM 2551 C C . MET B 1 158 ? 91.042 137.069 -17.817 1.00 12.66 148 MET B C 1
ATOM 2552 O O . MET B 1 158 ? 91.403 135.941 -17.578 1.00 14.41 148 MET B O 1
ATOM 2557 N N . PHE B 1 159 ? 89.993 137.630 -17.222 1.00 12.38 149 PHE B N 1
ATOM 2558 C CA . PHE B 1 159 ? 89.274 137.031 -16.124 1.00 12.90 149 PHE B CA 1
ATOM 2559 C C . PHE B 1 159 ? 88.178 136.085 -16.686 1.00 14.35 149 PHE B C 1
ATOM 2560 O O . PHE B 1 159 ? 87.824 136.196 -17.854 1.00 14.78 149 PHE B O 1
ATOM 2568 N N . PRO B 1 160 ? 87.571 135.246 -15.869 1.00 13.93 150 PRO B N 1
ATOM 2569 C CA . PRO B 1 160 ? 86.586 134.266 -16.420 1.00 14.79 150 PRO B CA 1
ATOM 2570 C C . PRO B 1 160 ? 85.327 134.866 -16.901 1.00 18.46 150 PRO B C 1
ATOM 2571 O O . PRO B 1 160 ? 84.896 135.949 -16.480 1.00 20.17 150 PRO B O 1
ATOM 2575 N N . ASP B 1 161 ? 84.806 134.202 -17.941 1.00 21.00 151 ASP B N 1
ATOM 2576 C CA . ASP B 1 161 ? 83.536 134.582 -18.561 1.00 30.65 151 ASP B CA 1
ATOM 2577 C C . ASP B 1 161 ? 82.453 134.671 -17.569 1.00 38.40 151 ASP B C 1
ATOM 2578 O O . ASP B 1 161 ? 82.391 133.882 -16.672 1.00 34.20 151 ASP B O 1
ATOM 2583 N N . GLY B 1 162 ? 81.473 135.532 -17.841 1.00 39.23 152 GLY B N 1
ATOM 2584 C CA . GLY B 1 162 ? 80.320 135.449 -16.983 1.00 54.85 152 GLY B CA 1
ATOM 2585 C C . GLY B 1 162 ? 80.418 135.880 -15.524 1.00 49.85 152 GLY B C 1
ATOM 2586 O O . GLY B 1 162 ? 79.463 135.721 -14.748 1.00 40.91 152 GLY B O 1
ATOM 2587 N N . THR B 1 163 ? 81.472 136.463 -15.083 1.00 38.86 153 THR B N 1
ATOM 2588 C CA . THR B 1 163 ? 81.306 137.597 -14.161 1.00 33.59 153 THR B CA 1
ATOM 2589 C C . THR B 1 163 ? 82.344 138.634 -14.682 1.00 30.47 153 THR B C 1
ATOM 2590 O O . THR B 1 163 ? 82.924 138.524 -15.751 1.00 44.48 153 THR B O 1
ATOM 2594 N N . THR B 1 164 ? 82.229 139.812 -14.115 1.00 25.82 154 THR B N 1
ATOM 2595 C CA A THR B 1 164 ? 82.917 141.039 -14.531 0.70 18.71 154 THR B CA 1
ATOM 2596 C CA B THR B 1 164 ? 83.059 140.934 -14.589 0.30 19.05 154 THR B CA 1
ATOM 2597 C C . THR B 1 164 ? 84.032 141.256 -13.483 1.00 21.75 154 THR B C 1
ATOM 2598 O O . THR B 1 164 ? 83.715 141.125 -12.273 1.00 23.61 154 THR B O 1
ATOM 2605 N N . HIS B 1 165 ? 85.256 141.438 -13.907 1.00 15.55 155 HIS B N 1
ATOM 2606 C CA . HIS B 1 165 ? 86.324 141.799 -13.026 1.00 14.66 155 HIS B CA 1
ATOM 2607 C C . HIS B 1 165 ? 86.911 143.066 -13.605 1.00 14.20 155 HIS B C 1
ATOM 2608 O O . HIS B 1 165 ? 87.054 143.210 -14.839 1.00 17.10 155 HIS B O 1
ATOM 2615 N N . GLU B 1 166 ? 87.357 143.960 -12.778 1.00 13.95 156 GLU B N 1
ATOM 2616 C CA . GLU B 1 166 ? 88.034 145.134 -13.163 1.00 14.15 156 GLU B CA 1
ATOM 2617 C C . GLU B 1 166 ? 89.444 144.874 -13.728 1.00 15.27 156 GLU B C 1
ATOM 2618 O O . GLU B 1 166 ? 90.045 143.825 -13.395 1.00 13.90 156 GLU B O 1
ATOM 2624 N N . ASP B 1 167 ? 89.976 145.774 -14.523 1.00 12.84 157 ASP B N 1
ATOM 2625 C CA . ASP B 1 167 ? 91.378 145.737 -14.835 1.00 12.38 157 ASP B CA 1
ATOM 2626 C C . ASP B 1 167 ? 92.205 145.796 -13.545 1.00 12.41 157 ASP B C 1
ATOM 2627 O O . ASP B 1 167 ? 91.869 146.401 -12.558 1.00 12.91 157 ASP B O 1
ATOM 2632 N N . GLU B 1 168 ? 93.404 145.181 -13.651 1.00 10.83 158 GLU B N 1
ATOM 2633 C CA . GLU B 1 168 ? 94.408 145.123 -12.541 1.00 11.47 158 GLU B CA 1
ATOM 2634 C C . GLU B 1 168 ? 95.724 145.725 -13.089 1.00 10.84 158 GLU B C 1
ATOM 2635 O O . GLU B 1 168 ? 96.662 144.973 -13.341 1.00 10.95 158 GLU B O 1
ATOM 2641 N N . PRO B 1 169 ? 95.818 147.031 -13.265 1.00 11.49 159 PRO B N 1
ATOM 2642 C CA . PRO B 1 169 ? 97.049 147.616 -13.790 1.00 11.36 159 PRO B CA 1
ATOM 2643 C C . PRO B 1 169 ? 98.180 147.427 -12.772 1.00 11.57 159 PRO B C 1
ATOM 2644 O O . PRO B 1 169 ? 97.982 147.430 -11.546 1.00 11.55 159 PRO B O 1
ATOM 2648 N N . LEU B 1 170 ? 99.389 147.295 -13.302 1.00 11.04 160 LEU B N 1
ATOM 2649 C CA . LEU B 1 170 ? 100.607 147.064 -12.494 1.00 11.87 160 LEU B CA 1
ATOM 2650 C C . LEU B 1 170 ? 101.299 148.335 -12.116 1.00 11.35 160 LEU B C 1
ATOM 2651 O O . LEU B 1 170 ? 101.693 149.122 -12.981 1.00 14.73 160 LEU B O 1
ATOM 2656 N N . PHE B 1 171 ? 101.437 148.556 -10.813 1.00 11.48 161 PHE B N 1
ATOM 2657 C CA . PHE B 1 171 ? 102.203 149.665 -10.274 1.00 12.31 161 PHE B CA 1
ATOM 2658 C C . PHE B 1 171 ? 103.541 149.128 -9.982 1.00 13.69 161 PHE B C 1
ATOM 2659 O O . PHE B 1 171 ? 103.738 148.098 -9.327 1.00 15.21 161 PHE B O 1
ATOM 2667 N N . VAL B 1 172 ? 104.573 149.849 -10.390 1.00 14.20 162 VAL B N 1
ATOM 2668 C CA . VAL B 1 172 ? 106.001 149.565 -10.123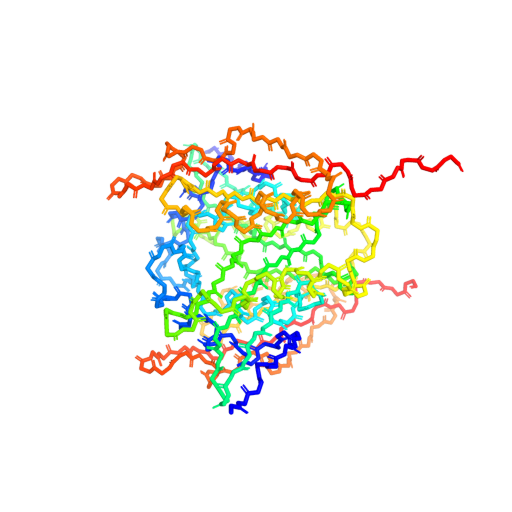 1.00 15.23 162 VAL B CA 1
ATOM 2669 C C . VAL B 1 172 ? 106.552 150.758 -9.337 1.00 15.52 162 VAL B C 1
ATOM 2670 O O . VAL B 1 172 ? 106.616 151.889 -9.923 1.00 16.98 162 VAL B O 1
ATOM 2674 N N . ILE B 1 173 ? 106.955 150.556 -8.110 1.00 13.85 163 ILE B N 1
ATOM 2675 C CA . ILE B 1 173 ? 107.445 151.632 -7.252 1.00 13.22 163 ILE B CA 1
ATOM 2676 C C . ILE B 1 173 ? 108.899 151.411 -6.971 1.00 12.62 163 ILE B C 1
ATOM 2677 O O . ILE B 1 173 ? 109.309 150.340 -6.545 1.00 12.27 163 ILE B O 1
ATOM 2682 N N . GLY B 1 174 ? 109.717 152.381 -7.303 1.00 13.90 164 GLY B N 1
ATOM 2683 C CA . GLY B 1 174 ? 111.144 152.273 -7.190 1.00 13.80 164 GLY B CA 1
ATOM 2684 C C . GLY B 1 174 ? 111.853 152.969 -8.279 1.00 13.53 164 GLY B C 1
ATOM 2685 O O . GLY B 1 174 ? 111.255 153.521 -9.184 1.00 16.18 164 GLY B O 1
ATOM 2686 N N . PRO B 1 175 ? 113.236 152.931 -8.237 1.00 14.52 165 PRO B N 1
ATOM 2687 C CA . PRO B 1 175 ? 114.041 152.136 -7.298 1.00 13.64 165 PRO B CA 1
ATOM 2688 C C . PRO B 1 175 ? 114.180 152.796 -5.969 1.00 13.27 165 PRO B C 1
ATOM 2689 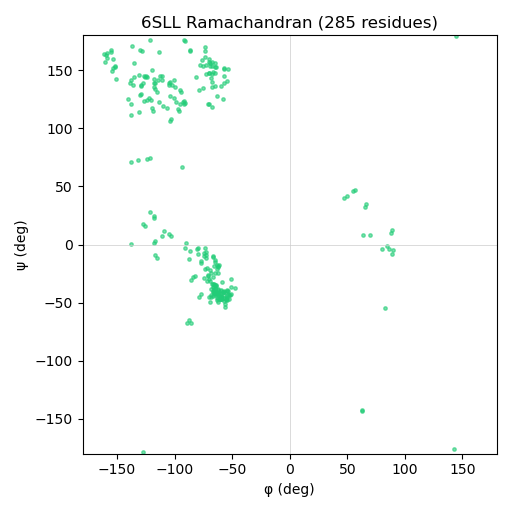O O . PRO B 1 175 ? 114.277 153.990 -5.796 1.00 16.58 165 PRO B O 1
ATOM 2693 N N . PHE B 1 176 ? 114.195 151.935 -4.904 1.00 12.71 166 PHE B N 1
ATOM 2694 C CA . PHE B 1 176 ? 114.340 152.440 -3.535 1.00 13.09 166 PHE B CA 1
ATOM 2695 C C . PHE B 1 176 ? 115.743 152.897 -3.240 1.00 13.15 166 PHE B C 1
ATOM 2696 O O . PHE B 1 176 ? 115.982 153.650 -2.299 1.00 15.40 166 PHE B O 1
ATOM 2704 N N . PHE B 1 177 ? 116.732 152.421 -4.003 1.00 13.02 167 PHE B N 1
ATOM 2705 C CA . PHE B 1 177 ? 118.097 152.778 -3.771 1.00 13.72 167 PHE B CA 1
ATOM 2706 C C . PHE B 1 177 ? 118.860 152.659 -5.058 1.00 13.59 167 PHE B C 1
ATOM 2707 O O . PHE B 1 177 ? 118.450 151.989 -6.014 1.00 15.52 167 PHE B O 1
ATOM 2715 N N . ASN B 1 178 ? 119.999 153.321 -5.142 1.00 13.82 168 ASN B N 1
ATOM 2716 C CA . ASN B 1 178 ? 120.863 153.388 -6.361 1.00 15.02 168 ASN B CA 1
ATOM 2717 C C . ASN B 1 178 ? 121.574 152.098 -6.600 1.00 17.81 168 ASN B C 1
ATOM 2718 O O . ASN B 1 178 ? 121.799 151.288 -5.726 1.00 18.77 168 ASN B O 1
ATOM 2723 N N . ASP B 1 179 ? 121.921 151.884 -7.883 1.00 22.67 169 ASP B N 1
ATOM 2724 C CA . ASP B 1 179 ? 122.905 150.875 -8.290 1.00 25.27 169 ASP B CA 1
ATOM 2725 C C . ASP B 1 179 ? 124.286 151.223 -7.825 1.00 22.74 169 ASP B C 1
ATOM 2726 O O . ASP B 1 179 ? 124.791 152.301 -7.976 1.00 28.75 169 ASP B O 1
ATOM 2731 N N . ILE B 1 180 ? 124.819 150.378 -7.024 1.00 21.31 170 ILE B N 1
ATOM 2732 C CA . ILE B 1 180 ? 126.064 150.727 -6.245 1.00 21.56 170 ILE B CA 1
ATOM 2733 C C . ILE B 1 180 ? 127.130 149.882 -6.999 1.00 25.65 170 ILE B C 1
ATOM 2734 O O . ILE B 1 180 ? 127.129 148.612 -6.955 1.00 28.44 170 ILE B O 1
ATOM 2739 N N . GLY B 1 181 ? 128.104 150.595 -7.605 1.00 23.42 171 GLY B N 1
ATOM 2740 C CA . GLY B 1 181 ? 129.256 149.895 -8.245 1.00 24.81 171 GLY B CA 1
ATOM 2741 C C . GLY B 1 181 ? 130.261 149.075 -7.293 1.00 35.05 171 GLY B C 1
ATOM 2742 O O . GLY B 1 181 ? 130.481 149.425 -6.057 1.00 23.82 171 GLY B O 1
#

InterPro domains:
  IPR000182 GNAT domain [PF00583] (43-130)
  IPR000182 GNAT domain [PS51186] (9-151)
  IPR012772 L-2,4-diaminobutyric acid acetyltransferase [TIGR02406] (12-166)
  IPR016181 Acyl-CoA N-acyltransferase [SSF55729] (11-128)